Protein AF-A0A1X7MP42-F1 (afdb_monomer_lite)

pLDDT: mean 74.27, std 21.13, range [37.0, 98.56]

Foldseek 3Di:
DDDDDDDDDDDDPPPDDDDDDDPDPPDPPDDDPPPPPPDDDDDDDDDPDPDPPDPDDPLNPDDPVVVPDDDFPDKDKWKWKDDPNDIDTDPDVVVVVVVVVVVVVVPGDMDIWIWMWGADPNDTDTPDTGRDPVVSVVVVCVVVVLVVVLVVLLVVLVVPDDPPPDPNPDSVVVSVVSVVVVVVVVVDPPDD

Secondary structure (DSSP, 8-state):
---PPPPPP------------------------------------------------GGGGS-TTTTTS---SEEEEEEEEEETTEEEE-SSHHHHHHHHHHHHHHT---EEEEEEEEEETTEEEEEEEESSHHHHHHHHHHHHHHHHHHHHHHHHHHHH--S-TT--SHHHHHHHHHHHHHHHHHH-----

Organism: NCBI:txid536018

Structure (mmCIF, N/CA/C/O backbone):
data_AF-A0A1X7MP42-F1
#
_entry.id   AF-A0A1X7MP42-F1
#
loop_
_atom_site.group_PDB
_atom_site.id
_atom_site.type_symbol
_atom_site.label_atom_id
_atom_site.label_alt_id
_atom_site.label_comp_id
_atom_site.label_asym_id
_atom_site.label_entity_id
_atom_site.label_seq_id
_atom_site.pdbx_PDB_ins_code
_atom_site.Cartn_x
_atom_site.Cartn_y
_atom_site.Cartn_z
_atom_site.occupancy
_atom_site.B_iso_or_equiv
_atom_site.auth_seq_id
_atom_site.auth_comp_id
_atom_site.auth_asym_id
_atom_site.auth_atom_id
_atom_site.pdbx_PDB_model_num
ATOM 1 N N . MET A 1 1 ? -23.001 -38.807 40.558 1.00 42.31 1 MET A N 1
ATOM 2 C CA . MET A 1 1 ? -21.926 -38.022 41.206 1.00 42.31 1 MET A CA 1
ATOM 3 C C . MET A 1 1 ? -20.682 -38.097 40.328 1.00 42.31 1 MET A C 1
ATOM 5 O O . MET A 1 1 ? -20.009 -39.118 40.339 1.00 42.31 1 MET A O 1
ATOM 9 N N . ALA A 1 2 ? -20.436 -37.086 39.491 1.00 44.75 2 ALA A N 1
ATOM 10 C CA . ALA A 1 2 ? -19.307 -37.075 38.556 1.00 44.75 2 ALA A CA 1
ATOM 11 C C . ALA A 1 2 ? -18.072 -36.451 39.227 1.00 44.75 2 ALA A C 1
ATOM 13 O O . ALA A 1 2 ? -18.126 -35.311 39.689 1.00 44.75 2 ALA A O 1
ATOM 14 N N . LYS A 1 3 ? -16.975 -37.213 39.312 1.00 46.72 3 LYS A N 1
ATOM 15 C CA . LYS A 1 3 ? -15.690 -36.751 39.852 1.00 46.72 3 LYS A CA 1
ATOM 16 C C . LYS A 1 3 ? -15.025 -35.809 38.842 1.00 46.72 3 LYS A C 1
ATOM 18 O O . LYS A 1 3 ? -14.661 -36.242 37.755 1.00 46.72 3 LYS A O 1
ATOM 23 N N . LYS A 1 4 ? -14.867 -34.533 39.209 1.00 52.19 4 LYS A N 1
ATOM 24 C CA . LYS A 1 4 ? -14.011 -33.575 38.492 1.00 52.19 4 LYS A CA 1
ATOM 25 C C . LYS A 1 4 ? -12.545 -33.889 38.799 1.00 52.19 4 LYS A C 1
ATOM 27 O O . LYS A 1 4 ? -12.174 -33.981 39.966 1.00 52.19 4 LYS A O 1
ATOM 32 N N . VAL A 1 5 ? -11.737 -34.045 37.755 1.00 56.84 5 VAL A N 1
ATOM 33 C CA . VAL A 1 5 ? -10.274 -34.156 37.839 1.00 56.84 5 VAL A CA 1
ATOM 34 C C . VAL A 1 5 ? -9.686 -32.742 37.720 1.00 56.84 5 VAL A C 1
ATOM 36 O O . VAL A 1 5 ? -10.131 -32.000 36.842 1.00 56.84 5 VAL A O 1
ATOM 39 N N . PRO A 1 6 ? -8.740 -32.326 38.580 1.00 54.03 6 PRO A N 1
ATOM 40 C CA . PRO A 1 6 ? -8.090 -31.027 38.448 1.00 54.03 6 PRO A CA 1
ATOM 41 C C . PRO A 1 6 ? -7.063 -31.042 37.306 1.00 54.03 6 PRO A C 1
ATOM 43 O O . PRO A 1 6 ? -6.256 -31.962 37.194 1.00 54.03 6 PRO A O 1
ATOM 46 N N . ILE A 1 7 ? -7.102 -30.005 36.467 1.00 53.00 7 ILE A N 1
ATOM 47 C CA . ILE A 1 7 ? -6.107 -29.738 35.424 1.00 53.00 7 ILE A CA 1
ATOM 48 C C . ILE A 1 7 ? -4.934 -29.008 36.086 1.00 53.00 7 ILE A C 1
ATOM 50 O O . ILE A 1 7 ? -5.130 -27.989 36.748 1.00 53.00 7 ILE A O 1
ATOM 54 N N . ALA A 1 8 ? -3.729 -29.559 35.940 1.00 48.12 8 ALA A N 1
ATOM 55 C CA . ALA A 1 8 ? -2.497 -28.971 36.448 1.00 48.12 8 ALA A CA 1
ATOM 56 C C . ALA A 1 8 ? -2.149 -27.688 35.678 1.00 48.12 8 ALA A C 1
ATOM 58 O O . ALA A 1 8 ? -2.171 -27.667 34.447 1.00 48.12 8 ALA A O 1
ATOM 59 N N . ALA A 1 9 ? -1.823 -26.627 36.414 1.00 44.53 9 ALA A N 1
ATOM 60 C CA . ALA A 1 9 ? -1.315 -25.382 35.860 1.00 44.53 9 ALA A CA 1
ATOM 61 C C . ALA A 1 9 ? 0.106 -25.598 35.317 1.00 44.53 9 ALA A C 1
ATOM 63 O O . ALA A 1 9 ? 0.996 -26.040 36.044 1.00 44.53 9 ALA A O 1
ATOM 64 N N . VAL A 1 10 ? 0.308 -25.283 34.039 1.00 48.03 10 VAL A N 1
ATOM 65 C CA . VAL A 1 10 ? 1.634 -25.214 33.421 1.00 48.03 10 VAL A CA 1
ATOM 66 C C . VAL A 1 10 ? 2.236 -23.861 33.790 1.00 48.03 10 VAL A C 1
ATOM 68 O O . VAL A 1 10 ? 1.736 -22.820 33.373 1.00 48.03 10 VAL A O 1
ATOM 71 N N . VAL A 1 11 ? 3.288 -23.884 34.606 1.00 46.78 11 VAL A N 1
ATOM 72 C CA . VAL A 1 11 ? 4.140 -22.719 34.866 1.00 46.78 11 VAL A CA 1
ATOM 73 C C . VAL A 1 11 ? 5.051 -22.556 33.654 1.00 46.78 11 VAL A C 1
ATOM 75 O O . VAL A 1 11 ? 5.885 -23.420 33.390 1.00 46.78 11 VAL A O 1
ATOM 78 N N . ILE A 1 12 ? 4.857 -21.481 32.892 1.00 49.19 12 ILE A N 1
ATOM 79 C CA . ILE A 1 12 ? 5.782 -21.082 31.830 1.00 49.19 12 ILE A CA 1
ATOM 80 C C . ILE A 1 12 ? 6.879 -20.256 32.506 1.00 49.19 12 ILE A C 1
ATOM 82 O O . ILE A 1 12 ? 6.614 -19.189 33.051 1.00 49.19 12 ILE A O 1
ATOM 86 N N . ASP A 1 13 ? 8.089 -20.809 32.525 1.00 47.28 13 ASP A N 1
ATOM 87 C CA . ASP A 1 13 ? 9.313 -20.154 32.986 1.00 47.28 13 ASP A CA 1
ATOM 88 C C . ASP A 1 13 ? 9.698 -19.063 31.970 1.00 47.28 13 ASP A C 1
ATOM 90 O O . ASP A 1 13 ? 10.152 -19.367 30.863 1.00 47.28 13 ASP A O 1
ATOM 94 N N . GLU A 1 14 ? 9.455 -17.792 32.310 1.00 53.56 14 GLU A N 1
ATOM 95 C CA . GLU A 1 14 ? 9.921 -16.626 31.551 1.00 53.56 14 GLU A CA 1
ATOM 96 C C . GLU A 1 14 ? 11.447 -16.519 31.661 1.00 53.56 14 GLU A C 1
ATOM 98 O O . GLU A 1 14 ? 12.006 -15.735 32.431 1.00 53.56 14 GLU A O 1
ATOM 103 N N . LYS A 1 15 ? 12.159 -17.304 30.850 1.00 46.78 15 LYS A N 1
ATOM 104 C CA . LYS A 1 15 ? 13.562 -17.013 30.572 1.00 46.78 15 LYS A CA 1
ATOM 105 C C . LYS A 1 15 ? 13.637 -15.741 29.739 1.00 46.78 15 LYS A C 1
ATOM 107 O O . LYS A 1 15 ? 13.235 -15.721 28.578 1.00 46.78 15 LYS A O 1
ATOM 112 N N . ALA A 1 16 ? 14.164 -14.695 30.369 1.00 49.19 16 ALA A N 1
ATOM 113 C CA . ALA A 1 16 ? 14.482 -13.409 29.771 1.00 49.19 16 ALA A CA 1
ATOM 114 C C . ALA A 1 16 ? 15.209 -13.589 28.430 1.00 49.19 16 ALA A C 1
ATOM 116 O O . ALA A 1 16 ? 16.354 -14.041 28.374 1.00 49.19 16 ALA A O 1
ATOM 117 N N . TYR A 1 17 ? 14.523 -13.228 27.349 1.00 45.78 17 TYR A N 1
ATOM 118 C CA . TYR A 1 17 ? 15.122 -13.073 26.036 1.00 45.78 17 TYR A CA 1
ATOM 119 C C . TYR A 1 17 ? 16.022 -11.835 26.068 1.00 45.78 17 TYR A C 1
ATOM 121 O O . TYR A 1 17 ? 15.541 -10.706 26.170 1.00 45.78 17 TYR A O 1
ATOM 129 N N . THR A 1 18 ? 17.336 -12.038 26.014 1.00 51.38 18 THR A N 1
ATOM 130 C CA . THR A 1 18 ? 18.289 -10.967 25.717 1.00 51.38 18 THR A CA 1
ATOM 131 C C . THR A 1 18 ? 18.377 -10.834 24.197 1.00 51.38 18 THR A C 1
ATOM 133 O O . THR A 1 18 ? 18.848 -11.781 23.563 1.00 51.38 18 THR A O 1
ATOM 136 N N . PRO A 1 19 ? 17.935 -9.721 23.585 1.00 47.62 19 PRO A N 1
ATOM 137 C CA . PRO A 1 19 ? 18.135 -9.523 22.159 1.00 47.62 19 PRO A CA 1
ATOM 138 C C . PRO A 1 19 ? 19.636 -9.433 21.882 1.00 47.62 19 PRO A C 1
ATOM 140 O O . PRO A 1 19 ? 20.339 -8.602 22.463 1.00 47.62 19 PRO A O 1
ATOM 143 N N . GLU A 1 20 ? 20.125 -10.317 21.015 1.00 46.75 20 GLU A N 1
ATOM 144 C CA . GLU A 1 20 ? 21.471 -10.214 20.469 1.00 46.75 20 GLU A CA 1
ATOM 145 C C . GLU A 1 20 ? 21.634 -8.847 19.797 1.00 46.75 20 GLU A C 1
ATOM 147 O O . GLU A 1 20 ? 20.782 -8.377 19.043 1.00 46.75 20 GLU A O 1
ATOM 152 N N . THR A 1 21 ? 22.744 -8.190 20.116 1.00 45.78 21 THR A N 1
ATOM 153 C CA . THR A 1 21 ? 23.199 -6.945 19.505 1.00 45.78 21 THR A CA 1
ATOM 154 C C . THR A 1 21 ? 23.194 -7.059 17.984 1.00 45.78 21 THR A C 1
ATOM 156 O O . THR A 1 21 ? 24.048 -7.730 17.404 1.00 45.78 21 THR A O 1
ATOM 159 N N . CYS A 1 22 ? 22.252 -6.368 17.340 1.00 43.59 22 CYS A N 1
ATOM 160 C CA . CYS A 1 22 ? 22.245 -6.188 15.895 1.00 43.59 22 CYS A CA 1
ATOM 161 C C . CYS A 1 22 ? 23.567 -5.543 15.442 1.00 43.59 22 CYS A C 1
ATOM 163 O O . CYS A 1 22 ? 23.964 -4.517 16.007 1.00 43.59 22 CYS A O 1
ATOM 165 N N . PRO A 1 23 ? 24.241 -6.081 14.411 1.00 42.38 23 PRO A N 1
ATOM 166 C CA . PRO A 1 23 ? 25.408 -5.432 13.840 1.00 42.38 23 PRO A CA 1
ATOM 167 C C . PRO A 1 23 ? 25.003 -4.085 13.235 1.00 42.38 23 PRO A C 1
ATOM 169 O O . PRO A 1 23 ? 23.957 -3.943 12.596 1.00 42.38 23 PRO A O 1
ATOM 172 N N . SER A 1 24 ? 25.849 -3.085 13.468 1.00 42.94 24 SER A N 1
ATOM 173 C CA . SER A 1 24 ? 25.683 -1.712 13.010 1.00 42.94 24 SER A CA 1
ATOM 174 C C . SER A 1 24 ? 25.436 -1.663 11.501 1.00 42.94 24 SER A C 1
ATOM 176 O O . SER A 1 24 ? 26.348 -1.895 10.704 1.00 42.94 24 SER A O 1
ATOM 178 N N . LYS A 1 25 ? 24.213 -1.312 11.095 1.00 43.84 25 LYS A N 1
ATOM 179 C CA . LYS A 1 25 ? 23.940 -0.886 9.723 1.00 43.84 25 LYS A CA 1
ATOM 180 C C . LYS A 1 25 ? 24.532 0.511 9.535 1.00 43.84 25 LYS A C 1
ATOM 182 O O . LYS A 1 25 ? 23.883 1.521 9.782 1.00 43.84 25 LYS A O 1
ATOM 187 N N . HIS A 1 26 ? 25.795 0.546 9.125 1.00 43.03 26 HIS A N 1
ATOM 188 C CA . HIS A 1 26 ? 26.341 1.635 8.326 1.00 43.03 26 HIS A CA 1
ATOM 189 C C . HIS A 1 26 ? 25.427 1.759 7.096 1.00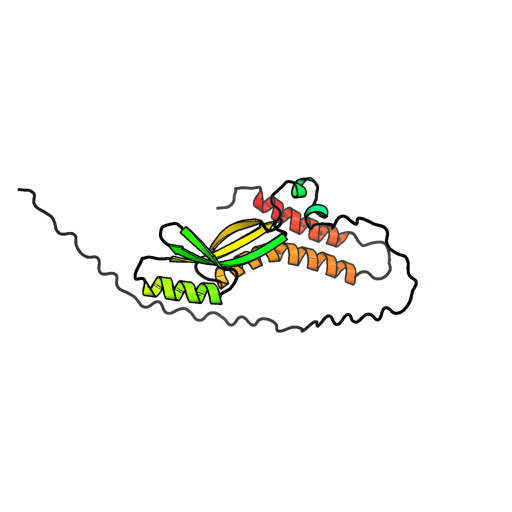 43.03 26 HIS A C 1
ATOM 191 O O . HIS A 1 26 ? 25.425 0.905 6.209 1.00 43.03 26 HIS A O 1
ATOM 197 N N . TRP A 1 27 ? 24.559 2.764 7.096 1.00 43.19 27 TRP A N 1
ATOM 198 C CA . TRP A 1 27 ? 23.906 3.225 5.882 1.00 43.19 27 TRP A CA 1
ATOM 199 C C . TRP A 1 27 ? 24.792 4.328 5.330 1.00 43.19 27 TRP A C 1
ATOM 201 O O . TRP A 1 27 ? 25.061 5.314 6.019 1.00 43.19 27 TRP A O 1
ATOM 211 N N . ASN A 1 28 ? 25.292 4.114 4.115 1.00 41.81 28 ASN A N 1
ATOM 212 C CA . ASN A 1 28 ? 26.009 5.124 3.357 1.00 41.81 28 ASN A CA 1
ATOM 213 C C . ASN A 1 28 ? 25.140 6.378 3.269 1.00 41.81 28 ASN A C 1
ATOM 215 O O . ASN A 1 28 ? 24.119 6.409 2.586 1.00 41.81 28 ASN A O 1
ATOM 219 N N . ARG A 1 29 ? 25.564 7.401 4.006 1.00 42.94 29 ARG A N 1
ATOM 220 C CA . ARG A 1 29 ? 25.098 8.771 3.885 1.00 42.94 29 ARG A CA 1
ATOM 221 C C . ARG A 1 29 ? 25.773 9.344 2.642 1.00 42.94 29 ARG A C 1
ATOM 223 O O . ARG A 1 29 ? 26.853 9.914 2.749 1.00 42.94 29 ARG A O 1
ATOM 230 N N . SER A 1 30 ? 25.160 9.129 1.485 1.00 40.62 30 SER A N 1
ATOM 231 C CA . SER A 1 30 ? 25.561 9.767 0.234 1.00 40.62 30 SER A CA 1
ATOM 232 C C . SER A 1 30 ? 24.395 10.580 -0.313 1.00 40.62 30 SER A C 1
ATOM 234 O O . SER A 1 30 ? 23.375 10.035 -0.720 1.00 40.62 30 SER A O 1
ATOM 236 N N . ASP A 1 31 ? 24.633 11.886 -0.258 1.00 40.50 31 ASP A N 1
ATOM 237 C CA . ASP A 1 31 ? 24.261 12.914 -1.221 1.00 40.50 31 ASP A CA 1
ATOM 238 C C . ASP A 1 31 ? 22.790 13.340 -1.313 1.00 40.50 31 ASP A C 1
ATOM 240 O O . ASP A 1 31 ? 21.967 12.795 -2.047 1.00 40.50 31 ASP A O 1
ATOM 244 N N . ASP A 1 32 ? 22.531 14.442 -0.603 1.00 47.00 32 ASP A N 1
ATOM 245 C CA . ASP A 1 32 ? 21.558 15.473 -0.952 1.00 47.00 32 ASP A CA 1
ATOM 246 C C . ASP A 1 32 ? 21.718 15.876 -2.431 1.00 47.00 32 ASP A C 1
ATOM 248 O O . ASP A 1 32 ? 22.496 16.766 -2.776 1.00 47.00 32 ASP A O 1
ATOM 252 N N . ILE A 1 33 ? 20.961 15.243 -3.328 1.00 43.25 33 ILE A N 1
ATOM 253 C CA . ILE A 1 33 ? 20.681 15.804 -4.652 1.00 43.25 33 ILE A CA 1
ATOM 254 C C . ILE A 1 33 ? 19.412 16.641 -4.510 1.00 43.25 33 ILE A C 1
ATOM 256 O O . ILE A 1 33 ? 18.294 16.184 -4.751 1.00 43.25 33 ILE A O 1
ATOM 260 N N . SER A 1 34 ? 19.596 17.891 -4.085 1.00 44.38 34 SER A N 1
ATOM 261 C CA . SER A 1 34 ? 18.602 18.941 -4.277 1.00 44.38 34 SER A CA 1
ATOM 262 C C . SER A 1 34 ? 18.489 19.219 -5.776 1.00 44.38 34 SER A C 1
ATOM 264 O O . SER A 1 34 ? 19.375 19.823 -6.382 1.00 44.38 34 SER A O 1
ATOM 266 N N . ALA A 1 35 ? 17.407 18.760 -6.395 1.00 40.97 35 ALA A N 1
ATOM 267 C CA . ALA A 1 35 ? 17.059 19.152 -7.752 1.00 40.97 35 ALA A CA 1
ATOM 268 C C . ALA A 1 35 ? 16.450 20.567 -7.741 1.00 40.97 35 ALA A C 1
ATOM 270 O O . ALA A 1 35 ? 15.236 20.734 -7.830 1.00 40.97 35 ALA A O 1
ATOM 271 N N . ASP A 1 36 ? 17.304 21.589 -7.645 1.00 42.78 36 ASP A N 1
ATOM 272 C CA . ASP A 1 36 ? 16.959 22.952 -8.052 1.00 42.78 36 ASP A CA 1
ATOM 273 C C . ASP A 1 36 ? 16.951 23.002 -9.586 1.00 42.78 36 ASP A C 1
ATOM 275 O O . ASP A 1 36 ? 17.963 23.246 -10.241 1.00 42.78 36 ASP A O 1
ATOM 279 N N . CYS A 1 37 ? 15.792 22.744 -10.187 1.00 41.53 37 CYS A N 1
ATOM 280 C CA . CYS A 1 37 ? 15.531 23.076 -11.586 1.00 41.53 37 CYS A CA 1
ATOM 281 C C . CYS A 1 37 ? 14.696 24.358 -11.653 1.00 41.53 37 CYS A C 1
ATOM 283 O O . CYS A 1 37 ? 13.525 24.339 -12.026 1.00 41.53 37 CYS A O 1
ATOM 285 N N . ALA A 1 38 ? 15.312 25.486 -11.299 1.00 42.41 38 ALA A N 1
ATOM 286 C CA . ALA A 1 38 ? 14.832 26.802 -11.704 1.00 42.41 38 ALA A CA 1
ATOM 287 C C . ALA A 1 38 ? 15.306 27.066 -13.142 1.00 42.41 38 ALA A C 1
ATOM 289 O O . ALA A 1 38 ? 16.367 27.641 -13.372 1.00 42.41 38 ALA A O 1
ATOM 290 N N . ALA A 1 39 ? 14.541 26.581 -14.120 1.00 45.06 39 ALA A N 1
ATOM 291 C CA . ALA A 1 39 ? 14.697 26.999 -15.505 1.00 45.06 39 ALA A CA 1
ATOM 292 C C . ALA A 1 39 ? 13.833 28.244 -15.738 1.00 45.06 39 ALA A C 1
ATOM 294 O O . ALA A 1 39 ? 12.604 28.164 -15.772 1.00 45.06 39 ALA A O 1
ATOM 295 N N . ASP A 1 40 ? 14.497 29.389 -15.890 1.00 48.09 40 ASP A N 1
ATOM 296 C CA . ASP A 1 40 ? 13.917 30.619 -16.422 1.00 48.09 40 ASP A CA 1
ATOM 297 C C . ASP A 1 40 ? 13.267 30.348 -17.789 1.00 48.09 40 ASP A C 1
ATOM 299 O O . ASP A 1 40 ? 13.947 30.030 -18.767 1.00 48.09 40 ASP A O 1
ATOM 303 N N . LEU A 1 41 ? 11.949 30.528 -17.875 1.00 47.69 41 LEU A N 1
ATOM 304 C CA . LEU A 1 41 ? 11.218 30.623 -19.137 1.00 47.69 41 LEU A CA 1
ATOM 305 C C . LEU A 1 41 ? 10.549 31.991 -19.208 1.00 47.69 41 LEU A C 1
ATOM 307 O O . LEU A 1 41 ? 9.416 32.181 -18.772 1.00 47.69 41 LEU A O 1
ATOM 311 N N . ASN A 1 42 ? 11.268 32.952 -19.783 1.00 45.03 42 ASN A N 1
ATOM 312 C CA . ASN A 1 42 ? 10.663 34.178 -20.278 1.00 45.03 42 ASN A CA 1
ATOM 313 C C . ASN A 1 42 ? 10.325 34.051 -21.768 1.00 45.03 42 ASN A C 1
ATOM 315 O O . ASN A 1 42 ? 11.110 33.525 -22.552 1.00 45.03 42 ASN A O 1
ATOM 319 N N . SER A 1 43 ? 9.217 34.708 -22.127 1.00 45.25 43 SER A N 1
ATOM 320 C CA . SER A 1 43 ? 8.847 35.202 -23.461 1.00 45.25 43 SER A CA 1
ATOM 321 C C . SER A 1 43 ? 8.287 34.195 -24.479 1.00 45.25 43 SER A C 1
ATOM 323 O O . SER A 1 43 ? 9.029 33.432 -25.091 1.00 45.25 43 SER A O 1
ATOM 325 N N . GLY A 1 44 ? 6.998 34.356 -24.817 1.00 43.22 44 GLY A N 1
ATOM 326 C CA . GLY A 1 44 ? 6.524 34.021 -26.164 1.00 43.22 44 GLY A CA 1
ATOM 327 C C . GLY A 1 44 ? 5.025 33.779 -26.336 1.00 43.22 44 GLY A C 1
ATOM 328 O O . GLY A 1 44 ? 4.599 32.635 -26.352 1.00 43.22 44 GLY A O 1
ATOM 329 N N . THR A 1 45 ? 4.282 34.862 -26.587 1.00 45.12 45 THR A N 1
ATOM 330 C CA . THR A 1 45 ? 3.021 34.948 -27.366 1.00 45.12 45 THR A CA 1
ATOM 331 C C . THR A 1 45 ? 1.816 34.080 -26.974 1.00 45.12 45 THR A C 1
ATOM 333 O O . THR A 1 45 ? 1.781 32.872 -27.200 1.00 45.12 45 THR A O 1
ATOM 336 N N . ASP A 1 46 ? 0.766 34.785 -26.529 1.00 52.62 46 ASP A N 1
ATOM 337 C CA . ASP A 1 46 ? -0.636 34.362 -26.430 1.00 52.62 46 ASP A CA 1
ATOM 338 C C . ASP A 1 46 ? -1.074 33.489 -27.613 1.00 52.62 46 ASP A C 1
ATOM 340 O O . ASP A 1 46 ? -1.521 33.964 -28.658 1.00 52.62 46 ASP A O 1
ATOM 344 N N . THR A 1 47 ? -0.993 32.179 -27.414 1.00 48.34 47 THR A N 1
ATOM 345 C CA . THR A 1 47 ? -1.728 31.205 -28.210 1.00 48.34 47 THR A CA 1
ATOM 346 C C . THR A 1 47 ? -2.714 30.583 -27.245 1.00 48.34 47 THR A C 1
ATOM 348 O O . THR A 1 47 ? -2.350 29.719 -26.454 1.00 48.34 47 THR A O 1
ATOM 351 N N . ARG A 1 48 ? -3.949 31.094 -27.235 1.00 55.47 48 ARG A N 1
ATOM 352 C CA . ARG A 1 48 ? -5.047 30.558 -26.425 1.00 55.47 48 ARG A CA 1
ATOM 353 C C . ARG A 1 48 ? -5.187 29.065 -26.756 1.00 55.47 48 ARG A C 1
ATOM 355 O O . ARG A 1 48 ? -5.572 28.764 -27.888 1.00 55.47 48 ARG A O 1
ATOM 362 N N . PRO A 1 49 ? -4.863 28.135 -25.837 1.00 49.84 49 PRO A N 1
ATOM 363 C CA . PRO A 1 49 ? -4.983 26.722 -26.132 1.00 49.84 49 PRO A CA 1
ATOM 364 C C . PRO A 1 49 ? -6.467 26.373 -26.124 1.00 49.84 49 PRO A C 1
ATOM 366 O O . PRO A 1 49 ? -7.099 26.247 -25.076 1.00 49.84 49 PRO A O 1
ATOM 369 N N . ASP A 1 50 ? -7.034 26.251 -27.315 1.00 62.59 50 ASP A N 1
ATOM 370 C CA . ASP A 1 50 ? -8.288 25.549 -27.512 1.00 62.59 50 ASP A CA 1
ATOM 371 C C . ASP A 1 50 ? -7.975 24.054 -27.389 1.00 62.59 50 ASP A C 1
ATOM 373 O O . ASP A 1 50 ? -7.437 23.442 -28.307 1.00 62.59 50 ASP A O 1
ATOM 377 N N . SER A 1 51 ? -8.184 23.467 -26.211 1.00 48.88 51 SER A N 1
ATOM 378 C CA . SER A 1 51 ? -8.288 22.014 -26.088 1.00 48.88 51 SER A CA 1
ATOM 379 C C . SER A 1 51 ? -8.925 21.631 -24.760 1.00 48.88 51 SER A C 1
ATOM 381 O O . SER A 1 51 ? -8.393 21.870 -23.678 1.00 48.88 51 SER A O 1
ATOM 383 N N . THR A 1 52 ? -10.061 20.951 -24.850 1.00 55.97 52 THR A N 1
ATOM 384 C CA . THR A 1 52 ? -10.494 19.942 -23.885 1.00 55.97 52 THR A CA 1
ATOM 385 C C . THR A 1 52 ? -9.422 18.853 -23.805 1.00 55.97 52 THR A C 1
ATOM 387 O O . THR A 1 52 ? -9.558 17.774 -24.383 1.00 55.97 52 THR A O 1
ATOM 390 N N . THR A 1 53 ? -8.300 19.152 -23.163 1.00 60.53 53 THR A N 1
ATOM 391 C CA . THR A 1 53 ? -7.247 18.184 -22.883 1.00 60.53 53 THR A CA 1
ATOM 392 C C . THR A 1 53 ? -7.810 17.240 -21.837 1.00 60.53 53 THR A C 1
ATOM 394 O O . THR A 1 53 ? -7.946 17.584 -20.663 1.00 60.53 53 THR A O 1
ATOM 397 N N . LYS A 1 54 ? -8.230 16.049 -22.282 1.00 71.25 54 LYS A N 1
ATOM 398 C CA . LYS A 1 54 ? -8.518 14.945 -21.368 1.00 71.25 54 LYS A CA 1
ATOM 399 C C . LYS A 1 54 ? -7.293 14.792 -20.474 1.00 71.25 54 LYS A C 1
ATOM 401 O O . LYS A 1 54 ? -6.190 14.593 -20.977 1.00 71.25 54 LYS A O 1
ATOM 406 N N . LYS A 1 55 ? -7.494 14.955 -19.169 1.00 76.38 55 LYS A N 1
ATOM 407 C CA . LYS A 1 55 ? -6.443 14.768 -18.177 1.00 76.38 55 LYS A CA 1
ATOM 408 C C . LYS A 1 55 ? -5.978 13.317 -18.296 1.00 76.38 55 LYS A C 1
ATOM 410 O O . LYS A 1 55 ? -6.770 12.417 -18.034 1.00 76.38 55 LYS A O 1
ATOM 415 N N . THR A 1 56 ? -4.751 13.110 -18.762 1.00 79.25 56 THR A N 1
ATOM 416 C CA . THR A 1 56 ? -4.148 11.779 -18.833 1.00 79.25 56 THR A CA 1
ATOM 417 C C . THR A 1 56 ? -3.975 11.259 -17.410 1.00 79.25 56 THR A C 1
ATOM 419 O O . THR A 1 56 ? -3.472 11.967 -16.534 1.00 79.25 56 THR A O 1
ATOM 422 N N . THR A 1 57 ? -4.459 10.052 -17.166 1.00 84.94 57 THR A N 1
ATOM 423 C CA . THR A 1 57 ? -4.360 9.332 -15.895 1.00 84.94 57 THR A CA 1
ATOM 424 C C . THR A 1 57 ? -3.163 8.384 -15.925 1.00 84.94 57 THR A C 1
ATOM 426 O O . THR A 1 57 ? -2.661 8.055 -16.997 1.00 84.94 57 THR A O 1
ATOM 429 N N . PHE A 1 58 ? -2.706 7.906 -14.761 1.00 85.06 58 PHE A N 1
ATOM 430 C CA . PHE A 1 58 ? -1.642 6.893 -14.688 1.00 85.06 58 PHE A CA 1
ATOM 431 C C . PHE A 1 58 ? -1.957 5.666 -15.553 1.00 85.06 58 PHE A C 1
ATOM 433 O O . PHE A 1 58 ? -1.096 5.184 -16.288 1.00 85.06 58 PHE A O 1
ATOM 440 N N . ARG A 1 59 ? -3.219 5.217 -15.528 1.00 86.25 59 ARG A N 1
ATOM 441 C CA . ARG A 1 59 ? -3.679 4.068 -16.309 1.00 86.25 59 ARG A CA 1
ATOM 442 C C . ARG A 1 59 ? -3.474 4.248 -17.813 1.00 86.25 59 ARG A C 1
ATOM 444 O O . ARG A 1 59 ? -3.150 3.272 -18.477 1.00 86.25 59 ARG A O 1
ATOM 451 N N . ASP A 1 60 ? -3.555 5.467 -18.347 1.00 86.75 60 ASP A N 1
ATOM 452 C CA . ASP A 1 60 ? -3.365 5.718 -19.787 1.00 86.75 60 ASP A CA 1
ATOM 453 C C . ASP A 1 60 ? -1.937 5.399 -20.271 1.00 86.75 60 ASP A C 1
ATOM 455 O O . ASP A 1 60 ? -1.709 5.229 -21.470 1.00 86.75 60 ASP A O 1
ATOM 459 N N . HIS A 1 61 ? -0.976 5.288 -19.349 1.00 84.38 61 HIS A N 1
ATOM 460 C CA . HIS A 1 61 ? 0.411 4.919 -19.636 1.00 84.38 61 HIS A CA 1
ATOM 461 C C . HIS A 1 61 ? 0.689 3.416 -19.499 1.00 84.38 61 HIS A C 1
ATOM 463 O O . HIS A 1 61 ? 1.784 2.964 -19.832 1.00 84.38 61 HIS A O 1
ATOM 469 N N . LEU A 1 62 ? -0.278 2.639 -19.010 1.00 84.69 62 LEU A N 1
ATOM 470 C CA . LEU A 1 62 ? -0.146 1.196 -18.850 1.00 84.69 62 LEU A CA 1
ATOM 471 C C . LEU A 1 62 ? -0.446 0.462 -20.159 1.00 84.69 62 LEU A C 1
ATOM 473 O O . LEU A 1 62 ? -1.140 0.974 -21.042 1.00 84.69 62 LEU A O 1
ATOM 477 N N . SER A 1 63 ? 0.041 -0.776 -20.273 1.00 83.81 63 SER A N 1
ATOM 478 C CA . SER A 1 63 ? -0.348 -1.659 -21.375 1.00 83.81 63 SER A CA 1
ATOM 479 C C . SER A 1 63 ? -1.869 -1.902 -21.364 1.00 83.81 63 SER A C 1
ATOM 481 O O . SER A 1 63 ? -2.479 -1.873 -20.292 1.00 83.81 63 SER A O 1
ATOM 483 N N . PRO A 1 64 ? -2.509 -2.185 -22.516 1.00 85.94 64 PRO A N 1
ATOM 484 C CA . PRO A 1 64 ? -3.958 -2.404 -22.573 1.00 85.94 64 PRO A CA 1
ATOM 485 C C . PRO A 1 64 ? -4.472 -3.465 -21.589 1.00 85.94 64 PRO A C 1
ATOM 487 O O . PRO A 1 64 ? -5.554 -3.313 -21.034 1.00 85.94 64 PRO A O 1
ATOM 490 N N . THR A 1 65 ? -3.684 -4.512 -21.329 1.00 80.62 65 THR A N 1
ATOM 491 C CA . THR A 1 65 ? -4.016 -5.536 -20.329 1.00 80.62 65 THR A CA 1
ATOM 492 C C . THR A 1 65 ? -4.041 -4.939 -18.919 1.00 80.62 65 THR A C 1
ATOM 494 O O . THR A 1 65 ? -5.050 -5.031 -18.221 1.00 80.62 65 THR A O 1
ATOM 497 N N . MET A 1 66 ? -2.977 -4.229 -18.529 1.00 80.62 66 MET A N 1
ATOM 498 C CA . MET A 1 66 ? -2.858 -3.605 -17.206 1.00 80.62 66 MET A CA 1
ATOM 499 C C . MET A 1 66 ? -3.859 -2.465 -16.978 1.00 80.62 66 MET A C 1
ATOM 501 O O . MET A 1 66 ? -4.217 -2.189 -15.840 1.00 80.62 66 MET A O 1
ATOM 505 N N . GLN A 1 67 ? -4.362 -1.830 -18.041 1.00 85.50 67 GLN A N 1
ATOM 506 C CA . GLN A 1 67 ? -5.447 -0.845 -17.944 1.00 85.50 67 GLN A CA 1
ATOM 507 C C . GLN A 1 67 ? -6.750 -1.442 -17.406 1.00 85.50 67 GLN A C 1
ATOM 509 O O . GLN A 1 67 ? -7.574 -0.708 -16.858 1.00 85.50 67 GLN A O 1
ATOM 514 N N . THR A 1 68 ? -6.954 -2.748 -17.587 1.00 83.69 68 THR A N 1
ATOM 515 C CA . THR A 1 68 ? -8.159 -3.464 -17.143 1.00 83.69 68 THR A CA 1
ATOM 516 C C . THR A 1 68 ? -7.951 -4.276 -15.869 1.00 83.69 68 THR A C 1
ATOM 518 O O . THR A 1 68 ? -8.930 -4.690 -15.252 1.00 83.69 68 THR A O 1
ATOM 521 N N . GLU A 1 69 ? -6.701 -4.464 -15.454 1.00 85.12 69 GLU A N 1
ATOM 522 C CA . GLU A 1 69 ? -6.337 -5.206 -14.250 1.00 85.12 69 GLU A CA 1
ATOM 523 C C . GLU A 1 69 ? -6.062 -4.274 -13.058 1.00 85.12 69 GLU A C 1
ATOM 525 O O . GLU A 1 69 ? -6.224 -3.050 -13.131 1.00 85.12 69 GLU A O 1
ATOM 530 N N . LEU A 1 70 ? -5.721 -4.879 -11.919 1.00 81.75 70 LEU A N 1
ATOM 531 C CA . LEU A 1 70 ? -5.320 -4.171 -10.709 1.00 81.75 70 LEU A CA 1
ATOM 532 C C . LEU A 1 70 ? -3.936 -3.550 -10.935 1.00 81.75 70 LEU A C 1
ATOM 534 O O . LEU A 1 70 ? -2.956 -4.272 -11.120 1.00 81.75 70 LEU A O 1
ATOM 538 N N . ALA A 1 71 ? -3.851 -2.223 -10.900 1.00 87.50 71 ALA A N 1
ATOM 539 C CA . ALA A 1 71 ? -2.600 -1.507 -11.105 1.00 87.50 71 ALA A CA 1
ATOM 540 C C . ALA A 1 71 ? -2.503 -0.349 -10.115 1.00 87.50 71 ALA A C 1
ATOM 542 O O . ALA A 1 71 ? -3.083 0.716 -10.316 1.00 87.50 71 ALA A O 1
ATOM 543 N N . PHE A 1 72 ? -1.767 -0.570 -9.028 1.00 91.81 72 PHE A N 1
ATOM 544 C CA . PHE A 1 72 ? -1.612 0.441 -7.993 1.00 91.81 72 PHE A CA 1
ATOM 545 C C . PHE A 1 72 ? -0.756 1.613 -8.485 1.00 91.81 72 PHE A C 1
ATOM 547 O O . PHE A 1 72 ? 0.376 1.429 -8.930 1.00 91.81 72 PHE A O 1
ATOM 554 N N . GLU A 1 73 ? -1.301 2.820 -8.367 1.00 90.69 73 GLU A N 1
ATOM 555 C CA . GLU A 1 73 ? -0.635 4.092 -8.647 1.00 90.69 73 GLU A CA 1
ATOM 556 C C . GLU A 1 73 ? 0.401 4.417 -7.567 1.00 90.69 73 GLU A C 1
ATOM 558 O O . GLU A 1 73 ? 1.495 4.901 -7.856 1.00 90.69 73 GLU A O 1
ATOM 563 N N . TYR A 1 74 ? 0.052 4.151 -6.308 1.00 93.25 74 TYR A N 1
ATOM 564 C CA . TYR A 1 74 ? 0.925 4.338 -5.157 1.00 93.25 74 TYR A CA 1
ATOM 565 C C . TYR A 1 74 ? 0.544 3.394 -4.015 1.00 93.25 74 TYR A C 1
ATOM 567 O O . TYR A 1 74 ? -0.536 2.797 -3.998 1.00 93.25 74 TYR A O 1
ATOM 575 N N . TYR A 1 75 ? 1.463 3.264 -3.062 1.00 96.38 75 TYR A N 1
ATOM 576 C CA . TYR A 1 75 ? 1.293 2.472 -1.851 1.00 96.38 75 TYR A CA 1
ATOM 577 C C . TYR A 1 75 ? 1.248 3.387 -0.633 1.00 96.38 75 TYR A C 1
ATOM 579 O O . TYR A 1 75 ? 1.927 4.414 -0.596 1.00 96.38 75 TYR A O 1
ATOM 587 N N . GLU A 1 76 ? 0.474 3.003 0.375 1.00 97.44 76 GLU A N 1
ATOM 588 C CA . GLU A 1 76 ? 0.347 3.761 1.615 1.00 97.44 76 GLU A CA 1
ATOM 589 C C . GLU A 1 76 ? 0.292 2.828 2.822 1.00 97.44 76 GLU A C 1
ATOM 591 O O . GLU A 1 76 ? -0.427 1.829 2.824 1.00 97.44 76 GLU A O 1
ATOM 596 N N . VAL A 1 77 ? 1.038 3.169 3.871 1.00 98.12 77 VAL A N 1
ATOM 597 C CA . VAL A 1 77 ? 1.017 2.458 5.151 1.00 98.12 77 VAL A CA 1
ATOM 598 C C . VAL A 1 77 ? 0.215 3.276 6.155 1.00 98.12 77 VAL A C 1
ATOM 600 O O . VAL A 1 77 ? 0.580 4.410 6.459 1.00 98.12 77 VAL A O 1
ATOM 603 N N . ARG A 1 78 ? -0.858 2.691 6.698 1.00 98.31 78 ARG A N 1
ATOM 604 C CA . ARG A 1 78 ? -1.761 3.359 7.649 1.00 98.31 78 ARG A CA 1
ATOM 605 C C . ARG A 1 78 ? -1.874 2.606 8.969 1.00 98.31 78 ARG A C 1
ATOM 607 O O . ARG A 1 78 ? -2.006 1.377 8.943 1.00 98.31 78 ARG A O 1
ATOM 614 N N . PRO A 1 79 ? -1.900 3.298 10.121 1.00 98.50 79 PRO A N 1
ATOM 615 C CA . PRO A 1 79 ? -2.288 2.665 11.368 1.00 98.50 79 PRO A CA 1
ATOM 616 C C . PRO A 1 79 ? -3.787 2.339 11.332 1.00 98.50 79 PRO A C 1
ATOM 618 O O . PRO A 1 79 ? -4.593 3.057 10.732 1.00 98.50 79 PRO A O 1
ATOM 621 N N . CYS A 1 80 ? -4.159 1.239 11.974 1.00 98.44 80 CYS A N 1
ATOM 622 C CA . CYS A 1 80 ? -5.523 0.741 12.033 1.00 98.44 80 CYS A CA 1
ATOM 623 C C . CYS A 1 80 ? -5.893 0.329 13.463 1.00 98.44 80 CYS A C 1
ATOM 625 O O . CYS A 1 80 ? -5.054 -0.153 14.231 1.00 98.44 80 CYS A O 1
ATOM 627 N N . ILE A 1 81 ? -7.168 0.506 13.812 1.00 98.25 81 ILE A N 1
ATOM 628 C CA . ILE A 1 81 ? -7.768 0.018 15.058 1.00 98.25 81 ILE A CA 1
ATOM 629 C C . ILE A 1 81 ? -8.948 -0.879 14.693 1.00 98.25 81 ILE A C 1
ATOM 631 O O . ILE A 1 81 ? -9.898 -0.421 14.060 1.00 98.25 81 ILE A O 1
ATOM 635 N N . GLU A 1 82 ? -8.914 -2.131 15.136 1.00 97.88 82 GLU A N 1
ATOM 636 C CA . GLU A 1 82 ? -10.040 -3.058 15.045 1.00 97.88 82 GLU A CA 1
ATOM 637 C C . GLU A 1 82 ? -10.790 -3.115 16.378 1.00 97.88 82 GLU A C 1
ATOM 639 O O . GLU A 1 82 ? -10.205 -3.391 17.430 1.00 97.88 82 GLU A O 1
ATOM 644 N N . ARG A 1 83 ? -12.099 -2.861 16.323 1.00 96.44 83 ARG A N 1
ATOM 645 C CA . ARG A 1 83 ? -13.049 -2.957 17.440 1.00 96.44 83 ARG A CA 1
ATOM 646 C C . ARG A 1 83 ? -14.312 -3.644 16.945 1.00 96.44 83 ARG A C 1
ATOM 648 O O . ARG A 1 83 ? -14.852 -3.242 15.924 1.00 96.44 83 ARG A O 1
ATOM 655 N N . ASP A 1 84 ? -14.782 -4.678 17.641 1.00 93.88 84 ASP A N 1
ATOM 656 C CA . ASP A 1 84 ? -16.019 -5.393 17.283 1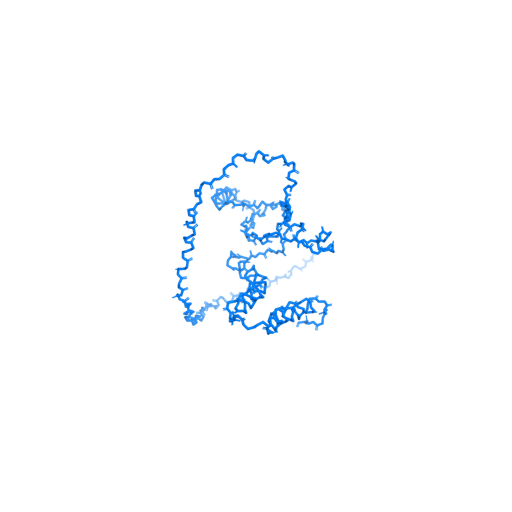.00 93.88 84 ASP A CA 1
ATOM 657 C C . ASP A 1 84 ? -16.067 -5.834 15.798 1.00 93.88 84 ASP A C 1
ATOM 659 O O . ASP A 1 84 ? -17.092 -5.699 15.126 1.00 93.88 84 ASP A O 1
ATOM 663 N N . ARG A 1 85 ? -14.939 -6.336 15.262 1.00 93.81 85 ARG A N 1
ATOM 664 C CA . ARG A 1 85 ? -14.737 -6.710 13.839 1.00 93.81 85 ARG A CA 1
ATOM 665 C C . ARG A 1 85 ? -14.865 -5.559 12.830 1.00 93.81 85 ARG A C 1
ATOM 667 O O . ARG A 1 85 ? -14.961 -5.802 11.630 1.00 93.81 85 ARG A O 1
ATOM 674 N N . HIS A 1 86 ? -14.883 -4.317 13.301 1.00 96.38 86 HIS A N 1
ATOM 675 C CA . HIS A 1 86 ? -14.843 -3.124 12.467 1.00 96.38 86 HIS A CA 1
ATOM 676 C C . HIS A 1 86 ? -13.433 -2.550 12.494 1.00 96.38 86 HIS A C 1
ATOM 678 O O . HIS A 1 86 ? -12.893 -2.268 13.565 1.00 96.38 86 HIS A O 1
ATOM 684 N N . ILE A 1 87 ? -12.851 -2.373 11.311 1.00 96.94 87 ILE A N 1
ATOM 685 C CA . ILE A 1 87 ? -11.515 -1.807 11.138 1.00 96.94 87 ILE A CA 1
ATOM 686 C C . ILE A 1 87 ? -11.664 -0.335 10.765 1.00 96.94 87 ILE A C 1
ATOM 688 O O . ILE A 1 87 ? -12.261 -0.000 9.743 1.00 96.94 87 ILE A O 1
ATOM 692 N N . ALA A 1 88 ? -11.098 0.537 11.593 1.00 97.69 88 ALA A N 1
ATOM 693 C CA . ALA A 1 88 ? -10.890 1.940 11.273 1.00 97.69 88 ALA A CA 1
ATOM 694 C C . ALA A 1 88 ? -9.429 2.138 10.855 1.00 97.69 88 ALA A C 1
ATOM 696 O O . ALA A 1 88 ? -8.523 1.775 11.606 1.00 97.69 88 ALA A O 1
ATOM 697 N N . SER A 1 89 ? -9.214 2.700 9.666 1.00 97.88 89 SER A N 1
ATOM 698 C CA . 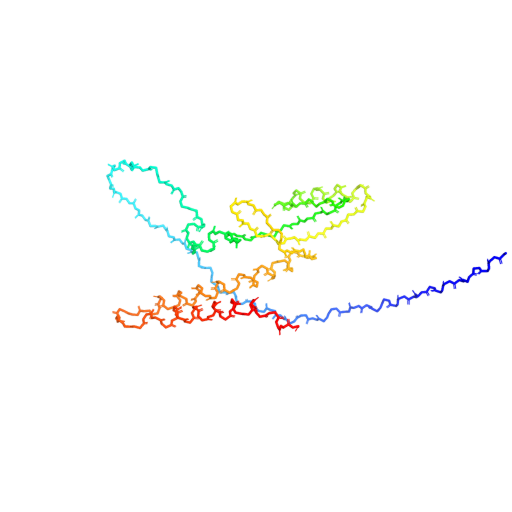SER A 1 89 ? -7.897 3.035 9.119 1.00 97.88 89 SER A CA 1
ATOM 699 C C . SER A 1 89 ? -7.744 4.550 9.051 1.00 97.88 89 SER A C 1
ATOM 701 O O . SER A 1 89 ? -8.686 5.239 8.658 1.00 97.88 89 SER A O 1
ATOM 703 N N . TYR A 1 90 ? -6.573 5.065 9.418 1.00 98.06 90 TYR A N 1
ATOM 704 C CA . TYR A 1 90 ? -6.336 6.504 9.540 1.00 98.06 90 TYR A CA 1
ATOM 705 C C . TYR A 1 90 ? -5.237 6.934 8.575 1.00 98.06 90 TYR A C 1
ATOM 707 O O . TYR A 1 90 ? -4.181 6.312 8.527 1.00 98.06 90 TYR A O 1
ATOM 715 N N . ALA A 1 91 ? -5.480 7.997 7.809 1.00 95.75 91 ALA A N 1
ATOM 716 C CA . ALA A 1 91 ? -4.437 8.626 6.995 1.00 95.75 91 ALA A CA 1
ATOM 717 C C . ALA A 1 91 ? -3.492 9.489 7.853 1.00 95.75 91 ALA A C 1
ATOM 719 O O . ALA A 1 91 ? -2.325 9.660 7.514 1.00 95.75 91 ALA A O 1
ATOM 720 N N . ASP A 1 92 ? -3.995 10.005 8.979 1.00 96.56 92 ASP A N 1
ATOM 721 C CA . ASP A 1 92 ? -3.265 10.871 9.899 1.00 96.56 92 ASP A CA 1
ATOM 722 C C . ASP A 1 92 ? -2.982 10.153 11.233 1.00 96.56 92 ASP A C 1
ATOM 724 O O . ASP A 1 92 ? -3.862 9.535 11.843 1.00 96.56 92 ASP A O 1
ATOM 728 N N . GLU A 1 93 ? -1.733 10.223 11.700 1.00 94.12 93 GLU A N 1
ATOM 729 C CA . GLU A 1 93 ? -1.314 9.587 12.955 1.00 94.12 93 GLU A CA 1
ATOM 730 C C . GLU A 1 93 ? -1.864 10.285 14.209 1.00 94.12 93 GLU A C 1
ATOM 732 O O . GLU A 1 93 ? -1.992 9.650 15.258 1.00 94.12 93 GLU A O 1
ATOM 737 N N . GLN A 1 94 ? -2.206 11.571 14.130 1.00 97.19 94 GLN A N 1
ATOM 738 C CA . GLN A 1 94 ? -2.839 12.322 15.214 1.00 97.19 94 GLN A CA 1
ATOM 739 C C . GLN A 1 94 ? -4.282 11.866 15.419 1.00 97.19 94 GLN A C 1
ATOM 741 O O . GLN A 1 94 ? -4.677 11.634 16.564 1.00 97.19 94 GLN A O 1
ATOM 746 N N . ASP A 1 95 ? -5.036 11.669 14.333 1.00 97.88 95 ASP A N 1
ATOM 747 C CA . ASP A 1 95 ? -6.396 11.117 14.388 1.00 97.88 95 ASP A CA 1
ATOM 748 C C . ASP A 1 95 ? -6.380 9.704 14.979 1.00 97.88 95 ASP A C 1
ATOM 750 O O . ASP A 1 95 ? -7.143 9.391 15.899 1.00 97.88 95 ASP A O 1
ATOM 754 N N . TYR A 1 96 ? -5.429 8.876 14.533 1.00 97.88 96 TYR A N 1
ATOM 755 C CA . TYR A 1 96 ? -5.174 7.568 15.131 1.00 97.88 96 TYR A CA 1
ATOM 756 C C . TYR A 1 96 ? -4.865 7.670 16.630 1.00 97.88 96 TYR A C 1
ATOM 758 O O . TYR A 1 96 ? -5.452 6.946 17.433 1.00 97.88 96 TYR A O 1
ATOM 766 N N . ALA A 1 97 ? -3.971 8.573 17.041 1.00 97.94 97 ALA A N 1
ATOM 767 C CA . ALA A 1 97 ? -3.596 8.733 18.443 1.00 97.94 97 ALA A CA 1
ATOM 768 C C . ALA A 1 97 ? -4.769 9.212 19.317 1.00 97.94 97 ALA A C 1
ATOM 770 O O . ALA A 1 97 ? -4.875 8.815 20.483 1.00 97.94 97 ALA A O 1
ATOM 771 N N . ALA A 1 98 ? -5.650 10.057 18.779 1.00 97.81 98 ALA A N 1
ATOM 772 C CA . ALA A 1 98 ? -6.850 10.522 19.464 1.00 97.81 98 ALA A CA 1
ATOM 773 C C . ALA A 1 98 ? -7.860 9.383 19.679 1.00 97.81 98 ALA A C 1
ATOM 775 O O . ALA A 1 98 ? -8.365 9.202 20.794 1.00 97.81 98 ALA A O 1
ATOM 776 N N . ASP A 1 99 ? -8.116 8.568 18.654 1.00 97.38 99 ASP A N 1
ATOM 777 C CA . ASP A 1 99 ? -9.044 7.443 18.780 1.00 97.38 99 ASP A CA 1
ATOM 778 C C . ASP A 1 99 ? -8.441 6.288 19.595 1.00 97.38 99 ASP A C 1
ATOM 780 O O . ASP A 1 99 ? -9.128 5.667 20.403 1.00 97.38 99 ASP A O 1
ATOM 784 N N . LEU A 1 100 ? -7.126 6.067 19.517 1.00 97.44 100 LEU A N 1
ATOM 785 C CA . LEU A 1 100 ? -6.430 5.103 20.370 1.00 97.44 100 LEU A CA 1
ATOM 786 C C . LEU A 1 100 ? -6.623 5.420 21.859 1.00 97.44 100 LEU A C 1
ATOM 788 O O . LEU A 1 100 ? -6.943 4.525 22.641 1.00 97.44 100 LEU A O 1
ATOM 792 N N . LYS A 1 101 ? -6.491 6.691 22.257 1.00 97.56 101 LYS A N 1
ATOM 793 C CA . LYS A 1 101 ? -6.767 7.124 23.640 1.00 97.56 101 LYS A CA 1
ATOM 794 C C . LYS A 1 101 ? -8.219 6.860 24.035 1.00 97.56 101 LYS A C 1
ATOM 796 O O . LYS A 1 101 ? -8.483 6.423 25.154 1.00 97.56 101 LYS A O 1
ATOM 801 N N . THR A 1 102 ? -9.153 7.095 23.117 1.00 96.44 102 THR A N 1
ATOM 802 C CA . THR A 1 102 ? -10.585 6.846 23.334 1.00 96.44 102 THR A CA 1
ATOM 803 C C . THR A 1 102 ? -10.869 5.351 23.501 1.00 96.44 102 THR A C 1
ATOM 805 O O . THR A 1 102 ? -11.584 4.951 24.422 1.00 96.44 102 THR A O 1
ATOM 808 N N . ALA A 1 103 ? -10.257 4.506 22.668 1.00 94.56 103 ALA A N 1
ATOM 809 C CA . ALA A 1 103 ? -10.343 3.054 22.757 1.00 94.56 103 ALA A CA 1
ATOM 810 C C . ALA A 1 103 ? -9.785 2.541 24.094 1.00 94.56 103 ALA A C 1
ATOM 812 O O . ALA A 1 103 ? -10.469 1.788 24.789 1.00 94.56 103 ALA A O 1
ATOM 813 N N . GLN A 1 104 ? -8.611 3.024 24.508 1.00 95.75 104 GLN A N 1
ATOM 814 C CA . GLN A 1 104 ? -7.994 2.690 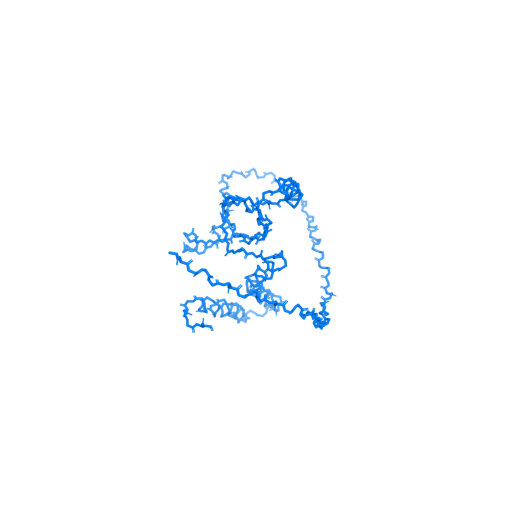25.797 1.00 95.75 104 GLN A CA 1
ATOM 815 C C . GLN A 1 104 ? -8.872 3.096 26.987 1.00 95.75 104 GLN A C 1
ATOM 817 O O . GLN A 1 104 ? -9.063 2.305 27.909 1.00 95.75 104 GLN A O 1
ATOM 822 N N . ALA A 1 105 ? -9.456 4.297 26.954 1.00 96.25 105 ALA A N 1
ATOM 823 C CA . ALA A 1 105 ? -10.331 4.790 28.018 1.00 96.25 105 ALA A CA 1
ATOM 824 C C . ALA A 1 105 ? -11.652 4.008 28.127 1.00 96.25 105 ALA A C 1
ATOM 826 O O . ALA A 1 105 ? -12.238 3.935 29.205 1.00 96.25 105 ALA A O 1
ATOM 827 N N . SER A 1 106 ? -12.123 3.411 27.028 1.00 93.88 106 SER A N 1
ATOM 828 C CA . SER A 1 106 ? -13.369 2.638 27.015 1.00 93.88 106 SER A CA 1
ATOM 829 C C . SER A 1 106 ? -13.285 1.308 27.774 1.00 93.88 106 SER A C 1
ATOM 831 O O . SER A 1 106 ? -14.322 0.745 28.123 1.00 93.88 106 SER A O 1
ATOM 833 N N . GLY A 1 107 ? -12.072 0.783 27.997 1.00 91.69 107 GLY A N 1
ATOM 834 C CA . GLY A 1 107 ? -11.840 -0.521 28.626 1.00 91.69 107 GLY A CA 1
ATOM 835 C C . GLY A 1 107 ? -12.345 -1.727 27.820 1.00 91.69 107 GLY A C 1
ATOM 836 O O . GLY A 1 107 ? -12.315 -2.847 28.326 1.00 91.69 107 GLY A O 1
ATOM 837 N N . LYS A 1 108 ? -12.826 -1.517 26.589 1.00 93.94 108 LYS A N 1
ATOM 838 C CA . LYS A 1 108 ? -13.224 -2.591 25.672 1.00 93.94 108 LYS A CA 1
ATOM 839 C C . LYS A 1 108 ? -11.999 -3.216 25.012 1.00 93.94 108 LYS A C 1
ATOM 841 O O . LYS A 1 108 ? -10.960 -2.575 24.891 1.00 93.94 108 LYS A O 1
ATOM 846 N N . GLU A 1 109 ? -12.139 -4.456 24.558 1.00 95.88 109 GLU A N 1
ATOM 847 C CA . GLU A 1 109 ? -11.102 -5.131 23.780 1.00 95.88 109 GLU A CA 1
ATOM 848 C C . GLU A 1 109 ? -10.967 -4.485 22.392 1.00 95.88 109 GLU A C 1
ATOM 850 O O . GLU A 1 109 ? -11.960 -4.205 21.716 1.00 95.88 109 GLU A O 1
ATOM 855 N N . PHE A 1 110 ? -9.731 -4.226 21.976 1.00 97.25 110 PHE A N 1
ATOM 856 C CA . PHE A 1 110 ? -9.397 -3.722 20.649 1.00 97.25 110 PHE A CA 1
ATOM 857 C C . PHE A 1 110 ? -8.008 -4.211 20.243 1.00 97.25 110 PHE A C 1
ATOM 859 O O . PHE A 1 110 ? -7.183 -4.557 21.091 1.00 97.25 110 PHE A O 1
ATOM 866 N N . ARG A 1 111 ? -7.734 -4.193 18.939 1.00 97.44 111 ARG A N 1
ATOM 867 C CA . ARG A 1 111 ? -6.415 -4.484 18.370 1.00 97.44 111 ARG A CA 1
ATOM 868 C C . ARG A 1 111 ? -5.921 -3.288 17.568 1.00 97.44 111 ARG A C 1
ATOM 870 O O . ARG A 1 111 ? -6.695 -2.659 16.853 1.00 97.44 111 ARG A O 1
ATOM 877 N N . THR A 1 112 ? -4.623 -3.016 17.646 1.00 98.06 112 THR A N 1
ATOM 878 C CA . THR A 1 112 ? -3.934 -2.055 16.774 1.00 98.06 112 THR A CA 1
ATOM 879 C C . THR A 1 112 ? -2.975 -2.781 15.845 1.00 98.06 112 THR A C 1
ATOM 881 O O . THR A 1 112 ? -2.324 -3.741 16.260 1.00 98.06 112 THR A O 1
ATOM 884 N N . PHE A 1 113 ? -2.865 -2.323 14.606 1.00 98.44 113 PHE A N 1
ATOM 885 C CA . PHE A 1 113 ? -1.925 -2.846 13.615 1.00 98.44 113 PHE A CA 1
ATOM 886 C C . PHE A 1 113 ? -1.674 -1.797 12.530 1.00 98.44 113 PHE A C 1
ATOM 888 O O . PHE A 1 113 ? -2.270 -0.722 12.546 1.00 98.44 113 PHE A O 1
ATOM 895 N N . TRP A 1 114 ? -0.773 -2.098 11.605 1.00 98.56 114 TRP A N 1
ATOM 896 C CA . TRP A 1 114 ? -0.472 -1.272 10.441 1.00 98.56 114 TRP A CA 1
ATOM 897 C C . TRP A 1 114 ? -0.882 -2.022 9.183 1.00 98.56 114 TRP A C 1
ATOM 899 O O . TRP A 1 114 ? -0.543 -3.191 9.058 1.00 98.56 114 TRP A O 1
ATOM 909 N N . SER A 1 115 ? -1.573 -1.380 8.250 1.00 98.44 115 SER A N 1
ATOM 910 C CA . SER A 1 115 ? -1.945 -2.009 6.979 1.00 98.44 115 SER A CA 1
ATOM 911 C C . SER A 1 115 ? -1.231 -1.324 5.827 1.00 98.44 115 SER A C 1
ATOM 913 O O . SER A 1 115 ? -1.177 -0.093 5.773 1.00 98.44 115 SER A O 1
ATOM 915 N N . LEU A 1 116 ? -0.702 -2.126 4.904 1.00 98.50 116 LEU A N 1
ATOM 916 C CA . LEU A 1 116 ? -0.227 -1.657 3.605 1.00 98.50 116 LEU A CA 1
ATOM 917 C C . LEU A 1 116 ? -1.395 -1.681 2.621 1.00 98.50 116 LEU A C 1
ATOM 919 O O . LEU A 1 116 ? -2.000 -2.731 2.398 1.00 98.50 116 LEU A O 1
ATOM 923 N N . TYR A 1 117 ? -1.679 -0.538 2.013 1.00 97.94 117 TYR A N 1
ATOM 924 C CA . TYR A 1 117 ? -2.673 -0.381 0.963 1.00 97.94 117 TYR A CA 1
ATOM 925 C C . TYR A 1 117 ? -1.996 -0.124 -0.378 1.00 97.94 117 TYR A C 1
ATOM 927 O O . TYR A 1 117 ? -1.016 0.616 -0.453 1.00 97.94 117 TYR A O 1
ATOM 935 N N . GLY A 1 118 ? -2.554 -0.700 -1.437 1.00 96.94 118 GLY A N 1
ATOM 936 C CA . GLY A 1 118 ? -2.355 -0.232 -2.803 1.00 96.94 118 GLY A CA 1
ATOM 937 C C . GLY A 1 118 ? -3.525 0.660 -3.211 1.00 96.94 118 GLY A C 1
ATOM 938 O O . GLY A 1 118 ? -4.681 0.332 -2.918 1.00 96.94 118 GLY A O 1
ATOM 939 N N . ILE A 1 119 ? -3.233 1.792 -3.851 1.00 94.06 119 ILE A N 1
ATOM 940 C CA . ILE A 1 119 ? -4.240 2.757 -4.292 1.00 94.06 119 ILE A CA 1
ATOM 941 C C . ILE A 1 119 ? -4.321 2.767 -5.814 1.00 94.06 119 ILE A C 1
ATOM 943 O O . ILE A 1 119 ? -3.305 2.898 -6.487 1.00 94.06 119 ILE A O 1
ATOM 947 N N . ASP A 1 120 ? -5.532 2.664 -6.351 1.00 90.94 120 ASP A N 1
ATOM 948 C CA . ASP A 1 120 ? -5.818 2.666 -7.788 1.00 90.94 120 ASP A CA 1
ATOM 949 C C . ASP A 1 120 ? -7.058 3.528 -8.044 1.00 90.94 120 ASP A C 1
ATOM 951 O O . ASP A 1 120 ? -8.125 3.263 -7.482 1.00 90.94 120 ASP A O 1
ATOM 955 N N . ALA A 1 121 ? -6.910 4.624 -8.796 1.00 86.75 121 ALA A N 1
ATOM 956 C CA . ALA A 1 121 ? -7.962 5.622 -9.002 1.00 86.75 121 ALA A CA 1
ATOM 957 C C . ALA A 1 121 ? -8.639 6.108 -7.694 1.00 86.75 121 ALA A C 1
ATOM 959 O O . ALA A 1 121 ? -9.841 6.379 -7.653 1.00 86.75 121 ALA A O 1
ATOM 960 N N . GLY A 1 122 ? -7.870 6.197 -6.600 1.00 86.56 122 GLY A N 1
ATOM 961 C CA . GLY A 1 122 ? -8.343 6.589 -5.264 1.00 86.56 122 GLY A CA 1
ATOM 962 C C . GLY A 1 122 ? -9.014 5.473 -4.448 1.00 86.56 122 GLY A C 1
ATOM 963 O O . GLY A 1 122 ? -9.285 5.663 -3.258 1.00 86.56 122 GLY A O 1
ATOM 964 N N . ALA A 1 123 ? -9.253 4.297 -5.032 1.00 90.31 123 ALA A N 1
ATOM 965 C CA . ALA A 1 123 ? -9.731 3.126 -4.305 1.00 90.31 123 ALA A CA 1
ATOM 966 C C . ALA A 1 123 ? -8.575 2.464 -3.547 1.00 90.31 123 ALA A C 1
ATOM 968 O O . ALA A 1 123 ? -7.508 2.238 -4.109 1.00 90.31 123 ALA A O 1
ATOM 969 N N . HIS A 1 124 ? -8.793 2.146 -2.270 1.00 93.81 124 HIS A N 1
ATOM 970 C CA . HIS A 1 124 ? -7.782 1.529 -1.413 1.00 93.81 124 HIS A CA 1
ATOM 971 C C . HIS A 1 124 ? -8.033 0.025 -1.324 1.00 93.81 124 HIS A C 1
ATOM 973 O O . HIS A 1 124 ? -9.122 -0.401 -0.941 1.00 93.81 124 HIS A O 1
ATOM 979 N N . THR A 1 125 ? -7.015 -0.773 -1.632 1.00 96.00 125 THR A N 1
ATOM 980 C CA . THR A 1 125 ? -7.045 -2.233 -1.489 1.00 96.00 125 THR A CA 1
ATOM 981 C C . THR A 1 125 ? -6.002 -2.650 -0.464 1.00 96.00 125 THR A C 1
ATOM 983 O O . THR A 1 125 ? -4.824 -2.338 -0.627 1.00 96.00 125 THR A O 1
ATOM 986 N N . ALA A 1 126 ? -6.425 -3.331 0.603 1.00 96.31 126 ALA A N 1
ATOM 987 C CA . ALA A 1 126 ? -5.505 -3.838 1.617 1.00 96.31 126 ALA A CA 1
ATOM 988 C C . ALA A 1 126 ? -4.672 -4.992 1.041 1.00 96.31 126 ALA A C 1
ATOM 990 O O . ALA A 1 126 ? -5.222 -5.948 0.496 1.00 96.31 126 ALA A O 1
ATOM 991 N N . ILE A 1 127 ? -3.352 -4.889 1.170 1.00 96.44 127 ILE A N 1
ATOM 992 C CA . ILE A 1 127 ? -2.388 -5.899 0.719 1.00 96.44 127 ILE A CA 1
ATOM 993 C C . ILE A 1 127 ? -1.995 -6.804 1.889 1.00 96.44 127 ILE A C 1
ATOM 995 O O . ILE A 1 127 ? -1.866 -8.014 1.720 1.00 96.44 127 ILE A O 1
ATOM 999 N N . GLY A 1 128 ? -1.832 -6.233 3.085 1.00 97.31 128 GLY A N 1
ATOM 1000 C CA . GLY A 1 128 ? -1.507 -6.997 4.284 1.00 97.31 128 GLY A CA 1
ATOM 1001 C C . GLY A 1 128 ? -1.520 -6.168 5.563 1.00 97.31 128 GLY A C 1
ATOM 1002 O O . GLY A 1 128 ? -1.395 -4.941 5.520 1.00 97.31 128 GLY A O 1
ATOM 1003 N N . ASP A 1 129 ? -1.638 -6.876 6.687 1.00 98.19 129 ASP A N 1
ATOM 1004 C CA . ASP A 1 129 ? -1.629 -6.328 8.041 1.00 98.19 129 ASP A CA 1
ATOM 1005 C C . ASP A 1 129 ? -0.343 -6.716 8.775 1.00 98.19 129 ASP A C 1
ATOM 1007 O O . ASP A 1 129 ? 0.089 -7.870 8.765 1.00 98.19 129 ASP A O 1
ATOM 1011 N N . PHE A 1 130 ? 0.240 -5.752 9.475 1.00 98.31 130 PHE A N 1
ATOM 1012 C CA . PHE A 1 130 ? 1.563 -5.824 10.073 1.00 98.31 130 PHE A CA 1
ATOM 1013 C C . PHE A 1 130 ? 1.529 -5.383 11.531 1.00 98.31 130 PHE A C 1
ATOM 1015 O O . PHE A 1 130 ? 0.764 -4.508 11.941 1.00 98.31 130 PHE A O 1
ATOM 1022 N N . VAL A 1 131 ? 2.406 -5.981 12.333 1.00 97.19 131 VAL A N 1
ATOM 1023 C CA . VAL A 1 131 ? 2.520 -5.672 13.766 1.00 97.19 131 VAL A CA 1
ATOM 1024 C C . VAL A 1 131 ? 3.160 -4.307 14.034 1.00 97.19 131 VAL A C 1
ATOM 1026 O O . VAL A 1 131 ? 2.946 -3.732 15.097 1.00 97.19 131 VAL A O 1
ATOM 1029 N N . SER A 1 132 ? 3.929 -3.769 13.083 1.00 97.81 132 SER A N 1
ATOM 1030 C CA . SER A 1 132 ? 4.619 -2.485 13.207 1.00 97.81 132 SER A CA 1
ATOM 1031 C C . SER A 1 132 ? 4.669 -1.736 11.876 1.00 97.81 132 SER A C 1
ATOM 1033 O O . SER A 1 132 ? 4.587 -2.336 10.801 1.00 97.81 132 SER A O 1
ATOM 1035 N N . LYS A 1 133 ? 4.850 -0.412 11.963 1.00 97.69 133 LYS A N 1
ATOM 1036 C CA . LYS A 1 133 ? 5.052 0.463 10.803 1.00 97.69 133 LYS A CA 1
ATOM 1037 C C . LYS A 1 133 ? 6.281 0.050 9.997 1.00 97.69 133 LYS A C 1
ATOM 1039 O O . LYS A 1 133 ? 6.219 -0.014 8.775 1.00 97.69 133 LYS A O 1
ATOM 1044 N N . ASP A 1 134 ? 7.371 -0.274 10.690 1.00 98.25 134 ASP A N 1
ATOM 1045 C CA . ASP A 1 134 ? 8.630 -0.669 10.060 1.00 98.25 134 ASP A CA 1
ATOM 1046 C C . ASP A 1 1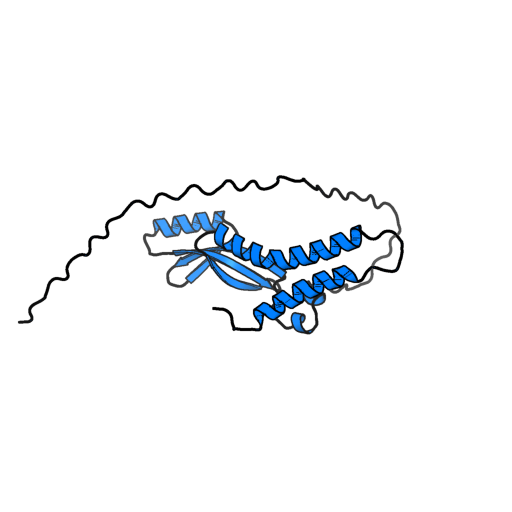34 ? 8.482 -1.964 9.258 1.00 98.25 134 ASP A C 1
ATOM 1048 O O . ASP A 1 134 ? 8.969 -2.027 8.135 1.00 98.25 134 ASP A O 1
ATOM 1052 N N . ALA A 1 135 ? 7.746 -2.957 9.774 1.00 97.94 135 ALA A N 1
ATOM 1053 C CA . ALA A 1 135 ? 7.479 -4.197 9.044 1.00 97.94 135 ALA A CA 1
ATOM 1054 C C . ALA A 1 135 ? 6.633 -3.950 7.782 1.00 97.94 135 ALA A C 1
ATOM 1056 O O . ALA A 1 135 ? 6.919 -4.505 6.722 1.00 97.94 135 ALA A O 1
ATOM 1057 N N . ALA A 1 136 ? 5.623 -3.078 7.868 1.00 98.00 136 ALA A N 1
ATOM 1058 C CA . ALA A 1 136 ? 4.831 -2.684 6.703 1.00 98.00 136 ALA A CA 1
ATOM 1059 C C . ALA A 1 136 ? 5.688 -1.953 5.652 1.00 98.00 136 ALA A C 1
ATOM 1061 O O . ALA A 1 136 ? 5.599 -2.243 4.459 1.00 98.00 136 ALA A O 1
ATOM 1062 N N . HIS A 1 137 ? 6.556 -1.035 6.090 1.00 97.94 137 HIS A N 1
ATOM 1063 C CA . HIS A 1 137 ? 7.487 -0.335 5.209 1.00 97.94 137 HIS A CA 1
ATOM 1064 C C . HIS A 1 137 ? 8.561 -1.248 4.619 1.00 97.94 137 HIS A C 1
ATOM 1066 O O . HIS A 1 137 ? 8.968 -1.027 3.485 1.00 97.94 137 HIS A O 1
ATOM 1072 N N . GLU A 1 138 ? 9.022 -2.266 5.340 1.00 97.56 138 GLU A N 1
ATOM 1073 C CA . GLU A 1 138 ? 9.964 -3.253 4.813 1.00 97.56 138 GLU A CA 1
ATOM 1074 C C . GLU A 1 138 ? 9.358 -3.997 3.620 1.00 97.56 138 GLU A C 1
ATOM 1076 O O . GLU A 1 138 ? 9.981 -4.063 2.560 1.00 97.56 138 GLU A O 1
ATOM 1081 N N . VAL A 1 139 ? 8.110 -4.458 3.745 1.00 97.38 139 VAL A N 1
ATOM 1082 C CA . VAL A 1 139 ? 7.391 -5.100 2.634 1.00 97.38 139 VAL A CA 1
ATOM 1083 C C . VAL A 1 139 ? 7.120 -4.117 1.497 1.00 97.38 139 VAL A C 1
ATOM 1085 O O . VAL A 1 139 ? 7.353 -4.451 0.337 1.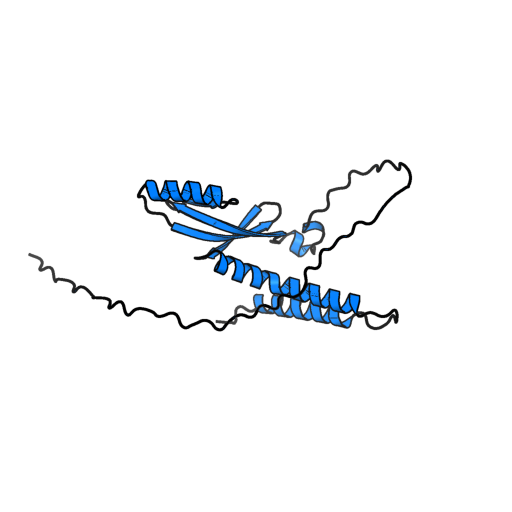00 97.38 139 VAL A O 1
ATOM 1088 N N . MET A 1 140 ? 6.695 -2.888 1.801 1.00 96.94 140 MET A N 1
ATOM 1089 C CA . MET A 1 140 ? 6.510 -1.846 0.786 1.00 96.94 140 MET A CA 1
ATOM 1090 C C . MET A 1 140 ? 7.808 -1.570 0.014 1.00 96.94 140 MET A C 1
ATOM 1092 O O . MET A 1 140 ? 7.807 -1.522 -1.214 1.00 96.94 140 MET A O 1
ATOM 1096 N N . ASN A 1 141 ? 8.933 -1.439 0.717 1.00 95.19 141 ASN A N 1
ATOM 1097 C CA . ASN A 1 141 ? 10.241 -1.228 0.107 1.00 95.19 141 ASN A CA 1
ATOM 1098 C C . ASN A 1 141 ? 10.673 -2.434 -0.726 1.00 95.19 141 ASN A C 1
ATOM 1100 O O . ASN A 1 141 ? 11.253 -2.238 -1.787 1.00 95.19 141 ASN A O 1
ATOM 1104 N N . ALA A 1 142 ? 10.373 -3.661 -0.294 1.00 94.00 142 ALA A N 1
ATOM 1105 C CA . ALA A 1 142 ? 10.645 -4.861 -1.078 1.00 94.00 142 ALA A CA 1
ATOM 1106 C C . ALA A 1 142 ? 9.861 -4.867 -2.404 1.00 94.00 142 ALA A C 1
ATOM 1108 O O . ALA A 1 142 ? 10.444 -5.149 -3.449 1.00 94.00 142 ALA A O 1
ATOM 1109 N N . ILE A 1 143 ? 8.581 -4.472 -2.384 1.00 91.88 143 ILE A N 1
ATOM 1110 C CA . ILE A 1 143 ? 7.757 -4.311 -3.596 1.00 91.88 143 ILE A CA 1
ATOM 1111 C C . ILE A 1 143 ? 8.352 -3.234 -4.517 1.00 91.88 143 ILE A C 1
ATOM 1113 O O . ILE A 1 143 ? 8.454 -3.432 -5.727 1.00 91.88 143 ILE A O 1
ATOM 1117 N N . LEU A 1 144 ? 8.775 -2.097 -3.956 1.00 90.62 144 LEU A N 1
ATOM 1118 C CA . LEU A 1 144 ? 9.310 -0.962 -4.718 1.00 90.62 144 LEU A CA 1
ATOM 1119 C C . LEU A 1 144 ? 10.764 -1.145 -5.178 1.00 90.62 144 LEU A C 1
ATOM 1121 O O . LEU A 1 144 ? 11.195 -0.477 -6.120 1.00 90.62 144 LEU A O 1
ATOM 1125 N N . ALA A 1 145 ? 11.528 -2.038 -4.550 1.00 89.12 145 ALA A N 1
ATOM 1126 C CA . ALA A 1 145 ? 12.938 -2.250 -4.861 1.00 89.12 145 ALA A CA 1
ATOM 1127 C C . ALA A 1 145 ? 13.145 -2.693 -6.314 1.00 89.12 145 ALA A C 1
ATOM 1129 O O . ALA A 1 145 ? 14.092 -2.245 -6.961 1.00 89.12 145 ALA A O 1
ATOM 1130 N N . VAL A 1 146 ? 12.250 -3.524 -6.852 1.00 85.19 146 VAL A N 1
ATOM 1131 C CA . VAL A 1 146 ? 12.365 -4.030 -8.226 1.00 85.19 146 VAL A CA 1
ATOM 1132 C C . VAL A 1 146 ? 12.151 -2.935 -9.274 1.00 85.19 146 VAL A C 1
ATOM 1134 O O . VAL A 1 146 ? 13.075 -2.703 -10.060 1.00 85.19 146 VAL A O 1
ATOM 1137 N N . PRO A 1 147 ? 11.020 -2.197 -9.292 1.00 83.94 147 PRO A N 1
ATOM 1138 C CA . PRO A 1 147 ? 10.852 -1.105 -10.245 1.00 83.94 147 PRO A CA 1
ATOM 1139 C C . PRO A 1 147 ? 11.911 -0.009 -10.058 1.00 83.94 147 PRO A C 1
ATOM 1141 O O . PRO A 1 147 ? 12.371 0.563 -11.046 1.00 83.94 147 PRO A O 1
ATOM 1144 N N . ALA A 1 148 ? 12.371 0.250 -8.827 1.00 82.94 148 ALA A N 1
ATOM 1145 C CA . ALA A 1 148 ? 13.479 1.173 -8.582 1.00 82.94 148 ALA A CA 1
ATOM 1146 C C . ALA A 1 148 ? 14.795 0.689 -9.216 1.00 82.94 148 ALA A C 1
ATOM 1148 O O . ALA A 1 148 ? 15.498 1.482 -9.843 1.00 82.94 148 ALA A O 1
ATOM 1149 N N . THR A 1 149 ? 15.114 -0.602 -9.097 1.00 82.94 149 THR A N 1
ATOM 1150 C CA . THR A 1 149 ? 16.313 -1.209 -9.697 1.00 82.94 149 THR A CA 1
ATOM 1151 C C . THR A 1 149 ? 16.249 -1.162 -11.221 1.00 82.94 149 THR A C 1
ATOM 1153 O O . THR A 1 149 ? 17.201 -0.701 -11.850 1.00 82.94 149 THR A O 1
ATOM 1156 N N . ALA A 1 150 ? 15.110 -1.532 -11.815 1.00 82.44 150 ALA A N 1
ATOM 1157 C CA . ALA A 1 150 ? 14.899 -1.459 -13.262 1.00 82.44 150 ALA A CA 1
ATOM 1158 C C . ALA A 1 150 ? 15.046 -0.021 -13.787 1.00 82.44 150 ALA A C 1
ATOM 1160 O O . ALA A 1 150 ? 15.779 0.230 -14.744 1.00 82.44 150 ALA A O 1
ATOM 1161 N N . ARG A 1 151 ? 14.427 0.954 -13.108 1.00 82.88 151 ARG A N 1
ATOM 1162 C CA . ARG A 1 151 ? 14.569 2.380 -13.433 1.00 82.88 151 ARG A CA 1
ATOM 1163 C C . ARG A 1 151 ? 16.030 2.835 -13.358 1.00 82.88 151 ARG A C 1
ATOM 1165 O O . ARG A 1 151 ? 16.499 3.543 -14.246 1.00 82.88 151 ARG A O 1
ATOM 1172 N N . ASN A 1 152 ? 16.751 2.450 -12.304 1.00 80.75 152 ASN A N 1
ATOM 1173 C CA . ASN A 1 152 ? 18.155 2.823 -12.130 1.00 80.75 152 ASN A CA 1
ATOM 1174 C C . ASN A 1 152 ? 19.044 2.226 -13.235 1.00 80.75 152 ASN A C 1
ATOM 1176 O O . ASN A 1 152 ? 19.927 2.929 -13.723 1.00 80.75 152 ASN A O 1
ATOM 1180 N N . ALA A 1 153 ? 18.786 0.988 -13.672 1.00 80.44 153 ALA A N 1
ATOM 1181 C CA . ALA A 1 153 ? 19.489 0.372 -14.799 1.00 80.44 153 ALA A CA 1
ATOM 1182 C C . ALA A 1 153 ? 19.276 1.164 -16.103 1.00 80.44 153 ALA A C 1
ATOM 1184 O O . ALA A 1 153 ? 20.247 1.545 -16.753 1.00 80.44 153 ALA A O 1
ATOM 1185 N N . ILE A 1 154 ? 18.025 1.523 -16.420 1.00 78.00 154 ILE A N 1
ATOM 1186 C CA . ILE A 1 154 ? 17.683 2.339 -17.601 1.00 78.00 154 ILE A CA 1
ATOM 1187 C C . ILE A 1 154 ? 18.377 3.713 -17.556 1.00 78.00 154 ILE A C 1
ATOM 1189 O O . ILE A 1 154 ? 18.909 4.194 -18.563 1.00 78.00 154 ILE A O 1
ATOM 1193 N N . HIS A 1 155 ? 18.396 4.367 -16.390 1.00 76.00 155 HIS A N 1
ATOM 1194 C CA . HIS A 1 155 ? 19.066 5.661 -16.236 1.00 76.00 155 HIS A CA 1
ATOM 1195 C C . HIS A 1 155 ? 20.584 5.567 -16.388 1.00 76.00 155 HIS A C 1
ATOM 1197 O O . HIS A 1 155 ? 21.165 6.429 -17.050 1.00 76.00 155 HIS A O 1
ATOM 1203 N N . ALA A 1 156 ? 21.218 4.547 -15.803 1.00 77.12 156 ALA A N 1
ATOM 1204 C CA . ALA A 1 156 ? 22.661 4.347 -15.898 1.00 77.12 156 ALA A CA 1
ATOM 1205 C C . ALA A 1 156 ? 23.110 4.229 -17.362 1.00 77.12 156 ALA A C 1
ATOM 1207 O O . ALA A 1 156 ? 24.080 4.867 -17.763 1.00 77.12 156 ALA A O 1
ATOM 1208 N N . GLU A 1 157 ? 22.350 3.511 -18.187 1.00 73.38 157 GLU A N 1
ATOM 1209 C CA . GLU A 1 157 ? 22.612 3.412 -19.624 1.00 73.38 157 GLU A CA 1
ATOM 1210 C C . GLU A 1 157 ? 22.413 4.715 -20.384 1.00 73.38 157 GLU A C 1
ATOM 1212 O O . GLU A 1 157 ? 23.222 5.093 -21.233 1.00 73.38 157 GLU A O 1
ATOM 1217 N N . THR A 1 158 ? 21.324 5.420 -20.077 1.00 71.25 158 THR A N 1
ATOM 1218 C CA . THR A 1 158 ? 21.002 6.685 -20.740 1.00 71.25 158 THR A CA 1
ATOM 1219 C C . THR A 1 158 ? 22.083 7.731 -20.457 1.00 71.25 158 THR A C 1
ATOM 1221 O O . THR A 1 158 ? 22.439 8.505 -21.344 1.00 71.25 158 THR A O 1
ATOM 1224 N N . ALA A 1 159 ? 22.649 7.724 -19.246 1.00 72.38 159 ALA A N 1
ATOM 1225 C CA . ALA A 1 159 ? 23.757 8.589 -18.850 1.00 72.38 159 ALA A CA 1
ATOM 1226 C C . ALA A 1 159 ? 25.111 8.150 -19.440 1.00 72.38 159 ALA A C 1
ATOM 1228 O O . ALA A 1 159 ? 25.963 8.996 -19.709 1.00 72.38 159 ALA A O 1
ATOM 1229 N N . ALA A 1 160 ? 25.313 6.848 -19.663 1.00 63.94 160 ALA A N 1
ATOM 1230 C CA . ALA A 1 160 ? 26.563 6.279 -20.163 1.00 63.94 160 ALA A CA 1
ATOM 1231 C C . ALA A 1 160 ? 26.736 6.357 -21.689 1.00 63.94 160 ALA A C 1
ATOM 1233 O O . ALA A 1 160 ? 27.790 5.967 -22.178 1.00 63.94 160 ALA A O 1
ATOM 1234 N N . LYS A 1 161 ? 25.755 6.862 -22.451 1.00 58.72 161 LYS A N 1
ATOM 1235 C CA . LYS A 1 161 ? 25.818 6.985 -23.919 1.00 58.72 161 LYS A CA 1
ATOM 1236 C C . LYS A 1 161 ? 26.646 8.210 -24.368 1.00 58.72 161 LYS A C 1
ATOM 1238 O O . LYS A 1 161 ? 26.113 9.324 -24.403 1.00 58.72 161 LYS A O 1
ATOM 1243 N N . PRO A 1 162 ? 27.920 8.075 -24.803 1.00 53.97 162 PRO A N 1
ATOM 1244 C CA . PRO A 1 162 ? 28.517 9.060 -25.697 1.00 53.97 162 PRO A CA 1
ATOM 1245 C C . PRO A 1 162 ? 27.811 8.988 -27.061 1.00 53.97 162 PRO A C 1
ATOM 1247 O O . PRO A 1 162 ? 27.251 7.960 -27.427 1.00 53.97 162 PRO A O 1
ATOM 1250 N N . ARG A 1 163 ? 27.858 10.080 -27.834 1.00 54.94 163 ARG A N 1
ATOM 1251 C CA . ARG A 1 163 ? 27.203 10.322 -29.147 1.00 54.94 163 ARG A CA 1
ATOM 1252 C C . ARG A 1 163 ? 27.476 9.301 -30.286 1.00 54.94 163 ARG A C 1
ATOM 1254 O O . ARG A 1 163 ? 27.216 9.608 -31.446 1.00 54.94 163 ARG A O 1
ATOM 1261 N N . SER A 1 164 ? 27.997 8.112 -30.004 1.00 53.88 164 SER A N 1
ATOM 1262 C CA . SER A 1 164 ? 28.266 7.045 -30.968 1.00 53.88 164 SER A CA 1
ATOM 1263 C C . SER A 1 164 ? 27.046 6.125 -31.093 1.00 53.88 164 SER A C 1
ATOM 1265 O O . SER A 1 164 ? 26.767 5.316 -30.213 1.00 53.88 164 SER A O 1
ATOM 1267 N N . GLY A 1 165 ? 26.275 6.302 -32.164 1.00 54.69 165 GLY A N 1
ATOM 1268 C CA . GLY A 1 165 ? 24.942 5.723 -32.342 1.00 54.69 165 GLY A CA 1
ATOM 1269 C C . GLY A 1 165 ? 24.879 4.237 -32.706 1.00 54.69 165 GLY A C 1
ATOM 1270 O O . GLY A 1 165 ? 24.353 3.931 -33.769 1.00 54.69 165 GLY A O 1
ATOM 1271 N N . ALA A 1 166 ? 25.336 3.326 -31.841 1.00 54.81 166 ALA A N 1
ATOM 1272 C CA . ALA A 1 166 ? 25.122 1.887 -32.061 1.00 54.81 166 ALA A CA 1
ATOM 1273 C C . ALA A 1 166 ? 24.654 1.073 -30.835 1.00 54.81 166 ALA A C 1
ATOM 1275 O O . ALA A 1 166 ? 23.793 0.224 -31.010 1.00 54.81 166 ALA A O 1
ATOM 1276 N N . ASP A 1 167 ? 25.073 1.368 -29.600 1.00 54.69 167 ASP A N 1
ATOM 1277 C CA . ASP A 1 167 ? 24.897 0.397 -28.494 1.00 54.69 167 ASP A CA 1
ATOM 1278 C C . ASP A 1 167 ? 23.892 0.856 -27.428 1.00 54.69 167 ASP A C 1
ATOM 1280 O O . ASP A 1 167 ? 24.218 1.101 -26.274 1.00 54.69 167 ASP A O 1
ATOM 1284 N N . GLY A 1 168 ? 22.642 1.066 -27.838 1.00 57.31 168 GLY A N 1
ATOM 1285 C CA . GLY A 1 168 ? 21.576 1.568 -26.967 1.00 57.31 168 GLY A CA 1
ATOM 1286 C C . GLY A 1 168 ? 20.597 0.553 -26.404 1.00 57.31 168 GLY A C 1
ATOM 1287 O O . GLY A 1 168 ? 19.641 0.978 -25.763 1.00 57.31 168 GLY A O 1
ATOM 1288 N N . GLU A 1 169 ? 20.771 -0.722 -26.727 1.00 63.62 169 GLU A N 1
ATOM 1289 C CA . GLU A 1 169 ? 19.763 -1.758 -26.490 1.00 63.62 169 GLU A CA 1
ATOM 1290 C C . GLU A 1 169 ? 20.080 -2.652 -25.282 1.00 63.62 169 GLU A C 1
ATOM 1292 O O . GLU A 1 169 ? 19.200 -3.377 -24.826 1.00 63.62 169 GLU A O 1
ATOM 1297 N N . GLU A 1 170 ? 21.303 -2.620 -24.744 1.00 67.19 170 GLU A N 1
ATOM 1298 C CA . GLU A 1 170 ? 21.805 -3.687 -23.869 1.00 67.19 170 GLU A CA 1
ATOM 1299 C C . GLU A 1 170 ? 21.193 -3.704 -22.458 1.00 67.19 170 GLU A C 1
ATOM 1301 O O . GLU A 1 170 ? 20.895 -4.771 -21.929 1.00 67.19 170 GLU A O 1
ATOM 1306 N N . GLY A 1 171 ? 20.890 -2.566 -21.855 1.00 62.62 171 GLY A N 1
ATOM 1307 C CA . GLY A 1 171 ? 20.339 -2.482 -20.498 1.00 62.62 171 GLY A CA 1
ATOM 1308 C C . GLY A 1 171 ? 18.903 -2.000 -20.438 1.00 62.62 171 GLY A C 1
ATOM 1309 O O . GLY A 1 171 ? 18.259 -2.222 -19.418 1.00 62.62 171 GLY A O 1
ATOM 1310 N N . ALA A 1 172 ? 18.331 -1.519 -21.542 1.00 67.25 172 ALA A N 1
ATOM 1311 C CA . ALA A 1 172 ? 16.900 -1.696 -21.779 1.00 67.25 172 ALA A CA 1
ATOM 1312 C C . ALA A 1 172 ? 16.554 -3.197 -21.770 1.00 67.25 172 ALA A C 1
ATOM 1314 O O . ALA A 1 172 ? 15.579 -3.599 -21.136 1.00 67.25 172 ALA A O 1
ATOM 1315 N N . ARG A 1 173 ? 17.397 -4.032 -22.395 1.00 71.12 173 ARG A N 1
ATOM 1316 C CA . ARG A 1 173 ? 17.272 -5.493 -22.358 1.00 71.12 173 ARG A CA 1
ATOM 1317 C C . ARG A 1 173 ? 17.565 -6.062 -20.972 1.00 71.12 173 ARG A C 1
ATOM 1319 O O . ARG A 1 173 ? 16.746 -6.822 -20.481 1.00 71.12 173 ARG A O 1
ATOM 1326 N N . ALA A 1 174 ? 18.630 -5.630 -20.292 1.00 70.94 174 ALA A N 1
ATOM 1327 C CA . ALA A 1 174 ? 18.888 -6.077 -18.920 1.00 70.94 174 ALA A CA 1
ATOM 1328 C C . ALA A 1 174 ? 17.753 -5.685 -17.953 1.00 70.94 174 ALA A C 1
ATOM 1330 O O . ALA A 1 174 ? 17.322 -6.507 -17.155 1.00 70.94 174 ALA A O 1
ATOM 1331 N N . ALA A 1 175 ? 17.211 -4.464 -18.030 1.00 72.81 175 ALA A N 1
ATOM 1332 C CA . ALA A 1 175 ? 16.063 -4.067 -17.213 1.00 72.81 175 ALA A CA 1
ATOM 1333 C C . ALA A 1 175 ? 14.812 -4.901 -17.537 1.00 72.81 175 ALA A C 1
ATOM 1335 O O . ALA A 1 175 ? 14.086 -5.280 -16.619 1.00 72.81 175 ALA A O 1
ATOM 1336 N N . ALA A 1 176 ? 14.580 -5.213 -18.817 1.00 73.94 176 ALA A N 1
ATOM 1337 C CA . ALA A 1 176 ? 13.502 -6.104 -19.234 1.00 73.94 176 ALA A CA 1
ATOM 1338 C C . ALA A 1 176 ? 13.693 -7.528 -18.690 1.00 73.94 176 ALA A C 1
ATOM 1340 O O . ALA A 1 176 ? 12.746 -8.074 -18.138 1.00 73.94 176 ALA A O 1
ATOM 1341 N N . ASP A 1 177 ? 14.905 -8.086 -18.752 1.00 74.94 177 ASP A N 1
ATOM 1342 C CA . ASP A 1 177 ? 15.220 -9.423 -18.235 1.00 74.94 177 ASP A CA 1
ATOM 1343 C C . ASP A 1 177 ? 15.011 -9.507 -16.710 1.00 74.94 177 ASP A C 1
ATOM 1345 O O . ASP A 1 177 ? 14.466 -10.489 -16.212 1.00 74.94 177 ASP A O 1
ATOM 1349 N N . TRP A 1 178 ? 15.379 -8.462 -15.955 1.00 73.12 178 TRP A N 1
ATOM 1350 C CA . TRP A 1 178 ? 15.128 -8.392 -14.506 1.00 73.12 178 TRP A CA 1
ATOM 1351 C C . TRP A 1 178 ? 13.634 -8.324 -14.169 1.00 73.12 178 TRP A C 1
ATOM 1353 O O . TRP A 1 178 ? 13.185 -8.951 -13.207 1.00 73.12 178 TRP A O 1
ATOM 1363 N N . LEU A 1 179 ? 12.862 -7.552 -14.938 1.00 77.50 179 LEU A N 1
ATOM 1364 C CA . LEU A 1 179 ? 11.412 -7.471 -14.763 1.00 77.50 179 LEU A CA 1
ATOM 1365 C C . LEU A 1 179 ? 10.735 -8.794 -15.138 1.00 77.50 179 LEU A C 1
ATOM 1367 O O . LEU A 1 179 ? 9.845 -9.237 -14.415 1.00 77.50 179 LEU A O 1
ATOM 1371 N N . ASP A 1 180 ? 11.175 -9.437 -16.220 1.00 74.94 180 ASP A N 1
ATOM 1372 C CA . ASP A 1 180 ? 10.624 -10.707 -16.691 1.00 74.94 180 ASP A CA 1
ATOM 1373 C C . ASP A 1 180 ? 10.934 -11.855 -15.722 1.00 74.94 180 ASP A C 1
ATOM 1375 O O . ASP A 1 180 ? 10.036 -12.621 -15.382 1.00 74.94 180 ASP A O 1
ATOM 1379 N N . ASP A 1 181 ? 12.156 -11.939 -15.179 1.00 75.38 181 ASP A N 1
ATOM 1380 C CA . ASP A 1 181 ? 12.494 -12.930 -14.147 1.00 75.38 181 ASP A CA 1
ATOM 1381 C C . ASP A 1 181 ? 11.598 -12.780 -12.908 1.00 75.38 181 ASP A C 1
ATOM 1383 O O . ASP A 1 181 ? 11.038 -13.764 -12.423 1.00 75.38 181 ASP A O 1
ATOM 1387 N N . MET A 1 182 ? 11.362 -11.550 -12.438 1.00 70.38 182 MET A N 1
ATOM 1388 C CA . MET A 1 182 ? 10.457 -11.310 -11.308 1.00 70.38 182 MET A CA 1
ATOM 1389 C C . MET A 1 182 ? 9.006 -11.707 -11.630 1.00 70.38 182 MET A C 1
ATOM 1391 O O . MET A 1 182 ? 8.348 -12.361 -10.815 1.00 70.38 182 MET A O 1
ATOM 1395 N N . ILE A 1 183 ? 8.490 -11.334 -12.805 1.00 69.88 183 ILE A N 1
ATOM 1396 C CA . ILE A 1 183 ? 7.136 -11.718 -13.234 1.00 69.88 183 ILE A CA 1
ATOM 1397 C C . ILE A 1 183 ? 7.028 -13.245 -13.287 1.00 69.88 183 ILE A C 1
ATOM 1399 O O . ILE A 1 183 ? 6.078 -13.821 -12.748 1.00 69.88 183 ILE A O 1
ATOM 1403 N N . ASN A 1 184 ? 8.038 -13.917 -13.836 1.00 69.94 184 ASN A N 1
ATOM 1404 C CA . ASN A 1 184 ? 8.082 -15.370 -13.919 1.00 69.94 184 ASN A CA 1
ATOM 1405 C C . ASN A 1 184 ? 8.123 -16.029 -12.530 1.00 69.94 184 ASN A C 1
ATOM 1407 O O . ASN A 1 184 ? 7.400 -17.008 -12.320 1.00 69.94 184 ASN A O 1
ATOM 1411 N N . GLN A 1 185 ? 8.837 -15.455 -11.552 1.00 64.69 185 GLN A N 1
ATOM 1412 C CA . GLN A 1 185 ? 8.832 -15.930 -10.160 1.00 64.69 185 GLN A CA 1
ATOM 1413 C C . GLN A 1 185 ? 7.433 -15.902 -9.518 1.00 64.69 185 GLN A C 1
ATOM 1415 O O . GLN A 1 185 ? 7.125 -16.771 -8.702 1.00 64.69 185 GLN A O 1
ATOM 1420 N N . SER A 1 186 ? 6.563 -14.963 -9.905 1.00 57.69 186 SER A N 1
ATOM 1421 C CA . SER A 1 186 ? 5.183 -14.885 -9.397 1.00 57.69 186 SER A CA 1
ATOM 1422 C C . SER A 1 186 ? 4.225 -15.919 -10.014 1.00 57.69 186 SER A C 1
ATOM 1424 O O . SER A 1 186 ? 3.182 -16.220 -9.436 1.00 57.69 186 SER A O 1
ATOM 1426 N N . SER A 1 187 ? 4.581 -16.493 -11.170 1.00 56.03 187 SER A N 1
ATOM 1427 C CA . SER A 1 187 ? 3.707 -17.372 -11.964 1.00 56.03 187 SER A CA 1
ATOM 1428 C C . SER A 1 187 ? 3.854 -18.865 -11.639 1.00 56.03 187 SER A C 1
ATOM 1430 O O . SER A 1 187 ? 2.924 -19.653 -11.825 1.00 56.03 187 SER A O 1
ATOM 1432 N N . THR A 1 188 ? 5.008 -19.276 -11.112 1.00 50.84 188 THR A N 1
ATOM 1433 C CA . THR A 1 188 ? 5.264 -20.660 -10.712 1.00 50.84 188 THR A CA 1
ATOM 1434 C C . THR A 1 188 ? 4.993 -20.814 -9.222 1.00 50.84 188 THR A C 1
ATOM 1436 O O . THR A 1 188 ? 5.863 -20.522 -8.406 1.00 50.84 188 THR A O 1
ATOM 1439 N N . GLY A 1 189 ? 3.815 -21.319 -8.843 1.00 50.53 189 GLY A N 1
ATOM 1440 C CA . GLY A 1 189 ? 3.455 -21.673 -7.456 1.00 50.53 189 GLY A CA 1
ATOM 1441 C C . GLY A 1 189 ? 4.282 -22.823 -6.843 1.00 50.53 189 GLY A C 1
ATOM 1442 O O . GLY A 1 189 ? 3.740 -23.661 -6.131 1.00 50.53 189 GLY A O 1
ATOM 1443 N N . GLN A 1 190 ? 5.576 -22.915 -7.164 1.00 46.50 190 GLN A N 1
ATOM 1444 C CA . GLN A 1 190 ? 6.494 -24.017 -6.871 1.00 46.50 190 GLN A CA 1
ATOM 1445 C C . GLN A 1 190 ? 7.617 -23.658 -5.884 1.00 46.50 190 GLN A C 1
ATOM 1447 O O . GLN A 1 190 ? 8.655 -24.321 -5.873 1.00 46.50 190 GLN A O 1
ATOM 1452 N N . ARG A 1 191 ? 7.442 -22.661 -5.013 1.00 50.25 191 ARG A N 1
ATOM 1453 C CA . ARG A 1 191 ? 8.374 -22.464 -3.893 1.00 50.25 191 ARG A CA 1
ATOM 1454 C C . ARG A 1 191 ? 7.635 -22.364 -2.560 1.00 50.25 191 ARG A C 1
ATOM 1456 O O . ARG A 1 191 ? 6.800 -21.486 -2.376 1.00 50.25 191 ARG A O 1
ATOM 1463 N N . ILE A 1 192 ? 7.943 -23.348 -1.710 1.00 37.00 192 ILE A N 1
ATOM 1464 C CA . ILE A 1 192 ? 7.636 -23.466 -0.277 1.00 37.00 192 ILE A CA 1
ATOM 1465 C C . ILE A 1 192 ? 8.682 -22.662 0.489 1.00 37.00 192 ILE A C 1
ATOM 1467 O O . ILE A 1 192 ? 9.871 -22.784 0.106 1.00 37.00 192 ILE A O 1
#

Sequence (192 aa):
MAKKVPIAAVVIDEKAYTPETCPSKHWNRSDDISADCAADLNSGTDTRPDSTTKKTTFRDHLSPTMQTELAFEYYEVRPCIERDRHIASYADEQDYAADLKTAQASGKEFRTFWSLYGIDAGAHTAIGDFVSKDAAHEVMNAILAVPATARNAIHAETAAKPRSGADGEEGARAAADWLDDMINQSSTGQRI

Radius of gyration: 26.43 Å; chains: 1; bounding box: 50×73×74 Å